Protein AF-A0A915EN61-F1 (afdb_monomer_lite)

Structure (mmCIF, N/CA/C/O backbone):
data_AF-A0A915EN61-F1
#
_entry.id   AF-A0A915EN61-F1
#
loop_
_atom_site.group_PDB
_atom_site.id
_atom_site.type_symbol
_atom_site.label_atom_id
_atom_site.label_alt_id
_atom_site.label_comp_id
_atom_site.label_asym_id
_atom_site.label_entity_id
_atom_site.label_seq_id
_atom_site.pdbx_PDB_ins_code
_atom_site.Cartn_x
_atom_site.Cartn_y
_atom_site.Cartn_z
_atom_site.occupancy
_atom_site.B_iso_or_equiv
_atom_site.auth_seq_id
_atom_site.auth_comp_id
_atom_site.auth_asym_id
_atom_site.auth_atom_id
_atom_site.pdbx_PDB_model_num
ATOM 1 N N . MET A 1 1 ? -9.900 41.335 14.179 1.00 37.75 1 MET A N 1
ATOM 2 C CA . MET A 1 1 ? -10.311 41.918 12.887 1.00 37.75 1 MET A CA 1
ATOM 3 C C . MET A 1 1 ? -9.104 42.617 12.294 1.00 37.75 1 MET A C 1
ATOM 5 O O . MET A 1 1 ? -8.709 43.652 12.805 1.00 37.75 1 MET A O 1
ATOM 9 N N . SER A 1 2 ? -8.496 42.024 11.276 1.00 30.64 2 SER A N 1
ATOM 10 C CA . SER A 1 2 ? -7.467 42.661 10.449 1.00 30.64 2 SER A CA 1
ATOM 11 C C . SER A 1 2 ? -7.428 41.877 9.141 1.00 30.64 2 SER A C 1
ATOM 13 O O . SER A 1 2 ? -6.901 40.771 9.063 1.00 30.64 2 SER A O 1
ATOM 15 N N . HIS A 1 3 ? -8.137 42.408 8.148 1.00 34.38 3 HIS A N 1
ATOM 16 C CA . HIS A 1 3 ? -8.254 41.837 6.814 1.00 34.38 3 HIS A CA 1
ATOM 17 C C . HIS A 1 3 ? -6.923 42.012 6.071 1.00 34.38 3 HIS A C 1
ATOM 19 O O . HIS A 1 3 ? -6.518 43.138 5.798 1.00 34.38 3 HIS A O 1
ATOM 25 N N . LEU A 1 4 ? -6.250 40.910 5.735 1.00 28.06 4 LEU A N 1
ATOM 26 C CA . LEU A 1 4 ? -5.137 40.902 4.784 1.00 28.06 4 LEU A CA 1
ATOM 27 C C . LEU A 1 4 ? -5.722 40.804 3.372 1.00 28.06 4 LEU A C 1
ATOM 29 O O . LEU A 1 4 ? -6.052 39.718 2.901 1.00 28.06 4 LEU A O 1
ATOM 33 N N . TYR A 1 5 ? -5.895 41.951 2.718 1.00 27.50 5 TYR A N 1
ATOM 34 C CA . TYR A 1 5 ? -6.094 41.997 1.270 1.00 27.50 5 TYR A CA 1
ATOM 35 C C . TYR A 1 5 ? -4.738 41.861 0.560 1.00 27.50 5 TYR A C 1
ATOM 37 O O . TYR A 1 5 ? -3.748 42.418 1.038 1.00 27.50 5 TYR A O 1
ATOM 45 N N . PRO A 1 6 ? -4.671 41.162 -0.585 1.00 33.47 6 PRO A N 1
ATOM 46 C CA . PRO A 1 6 ? -3.472 41.134 -1.407 1.00 33.47 6 PRO A CA 1
ATOM 47 C C . PRO A 1 6 ? -3.306 42.496 -2.091 1.00 33.47 6 PRO A C 1
ATOM 49 O O . PRO A 1 6 ? -4.153 42.898 -2.886 1.00 33.47 6 PRO A O 1
ATOM 52 N N . THR A 1 7 ? -2.224 43.215 -1.800 1.00 30.64 7 THR A N 1
ATOM 53 C CA . THR A 1 7 ? -1.807 44.378 -2.591 1.00 30.64 7 THR A CA 1
ATOM 54 C C . THR A 1 7 ? -1.051 43.894 -3.833 1.00 30.64 7 THR A C 1
ATOM 56 O O . THR A 1 7 ? -0.005 43.253 -3.707 1.00 30.64 7 THR A O 1
ATOM 59 N N . PRO A 1 8 ? -1.549 44.161 -5.053 1.00 36.50 8 PRO A N 1
ATOM 60 C CA . PRO A 1 8 ? -0.817 43.848 -6.265 1.00 36.50 8 PRO A CA 1
ATOM 61 C C . PRO A 1 8 ? 0.219 44.949 -6.505 1.00 36.50 8 PRO A C 1
ATOM 63 O O . PRO A 1 8 ? -0.123 46.051 -6.929 1.00 36.50 8 PRO A O 1
ATOM 66 N N . ASN A 1 9 ? 1.494 44.661 -6.243 1.00 37.50 9 ASN A N 1
ATOM 67 C CA . ASN A 1 9 ? 2.578 45.527 -6.698 1.00 37.50 9 ASN A CA 1
ATOM 68 C C . ASN A 1 9 ? 2.721 45.380 -8.219 1.00 37.50 9 ASN A C 1
ATOM 70 O O . ASN A 1 9 ? 3.343 44.443 -8.720 1.00 37.50 9 ASN A O 1
ATOM 74 N N . PHE A 1 10 ? 2.114 46.312 -8.953 1.00 35.22 10 PHE A N 1
ATOM 75 C CA . PHE A 1 10 ? 2.373 46.523 -10.372 1.00 35.22 10 PHE A CA 1
ATOM 76 C C . PHE A 1 10 ? 3.704 47.260 -10.523 1.00 35.22 10 PHE A C 1
ATOM 78 O O . PHE A 1 10 ? 3.792 48.457 -10.261 1.00 35.22 10 PHE A O 1
ATOM 85 N N . ILE A 1 11 ? 4.741 46.551 -10.965 1.00 37.16 11 ILE A N 1
ATOM 86 C CA . ILE A 1 11 ? 5.945 47.197 -11.488 1.00 37.16 11 ILE A CA 1
ATOM 87 C C . ILE A 1 11 ? 5.704 47.424 -12.980 1.00 37.16 11 ILE A C 1
ATOM 89 O O . ILE A 1 11 ? 5.753 46.487 -13.777 1.00 37.16 11 ILE A O 1
ATOM 93 N N . ALA A 1 12 ? 5.395 48.668 -13.340 1.00 40.81 12 ALA A N 1
ATOM 94 C CA . ALA A 1 12 ? 5.440 49.151 -14.711 1.00 40.81 12 ALA A CA 1
ATOM 95 C C . ALA A 1 12 ? 6.805 49.811 -14.946 1.00 40.81 12 ALA A C 1
ATOM 97 O O . ALA A 1 12 ? 7.110 50.808 -14.301 1.00 40.81 12 ALA A O 1
ATOM 98 N N . ALA A 1 13 ? 7.607 49.263 -15.860 1.00 35.88 13 ALA A N 1
ATOM 99 C CA . ALA A 1 13 ? 8.649 50.003 -16.572 1.00 35.88 13 ALA A CA 1
ATOM 100 C C . ALA A 1 13 ? 9.085 49.215 -17.820 1.00 35.88 13 ALA A C 1
ATOM 102 O O . ALA A 1 13 ? 9.806 48.228 -17.732 1.00 35.88 13 ALA A O 1
ATOM 103 N N . ASP A 1 14 ? 8.520 49.666 -18.936 1.00 35.44 14 ASP A N 1
ATOM 104 C CA . ASP A 1 14 ? 9.077 49.850 -20.278 1.00 35.44 14 ASP A CA 1
ATOM 105 C C . ASP A 1 14 ? 9.855 48.751 -21.033 1.00 35.44 14 ASP A C 1
ATOM 107 O O . ASP A 1 14 ? 10.763 48.096 -20.533 1.00 35.44 14 ASP A O 1
ATOM 111 N N . GLY A 1 15 ? 9.531 48.658 -22.327 1.00 40.88 15 GLY A N 1
ATOM 112 C CA . GLY A 1 15 ? 10.409 48.110 -23.359 1.00 40.88 15 GLY A CA 1
ATOM 113 C C . GLY A 1 15 ? 10.534 46.588 -23.468 1.00 40.88 15 GLY A C 1
ATOM 114 O O . GLY A 1 15 ? 11.556 46.015 -23.119 1.00 40.88 15 GLY A O 1
ATOM 115 N N . ASN A 1 16 ? 9.567 45.970 -24.153 1.00 37.25 16 ASN A N 1
ATOM 116 C CA . ASN A 1 16 ? 9.658 44.653 -24.808 1.00 37.25 16 ASN A CA 1
ATOM 117 C C . ASN A 1 16 ? 9.303 43.403 -23.958 1.00 37.25 16 ASN A C 1
ATOM 119 O O . ASN A 1 16 ? 10.139 42.671 -23.440 1.00 37.25 16 ASN A O 1
ATOM 123 N N . LYS A 1 17 ? 7.991 43.113 -23.939 1.00 41.62 17 LYS A N 1
ATOM 124 C CA . LYS A 1 17 ? 7.357 41.791 -23.732 1.00 41.62 17 LYS A CA 1
ATOM 125 C C . LYS A 1 17 ? 7.684 41.055 -22.419 1.00 41.62 17 LYS A C 1
ATOM 127 O O . LYS A 1 17 ? 7.923 39.848 -22.404 1.00 41.62 17 LYS A O 1
ATOM 132 N N . SER A 1 18 ? 7.564 41.762 -21.300 1.00 35.47 18 SER A N 1
ATOM 133 C CA . SER A 1 18 ? 7.555 41.184 -19.951 1.00 35.47 18 SER A CA 1
ATOM 134 C C . SER A 1 18 ? 6.332 40.285 -19.724 1.00 35.47 18 SER A C 1
ATOM 136 O O . SER A 1 18 ? 5.195 40.751 -19.659 1.00 35.47 18 SER A O 1
ATOM 138 N N . ARG A 1 19 ? 6.557 38.973 -19.571 1.00 37.22 19 ARG A N 1
ATOM 139 C CA . ARG A 1 19 ? 5.593 38.065 -18.931 1.00 37.22 19 ARG A CA 1
ATOM 140 C C . ARG A 1 19 ? 5.570 38.389 -17.439 1.00 37.22 19 ARG A C 1
ATOM 142 O O . ARG A 1 19 ? 6.572 38.196 -16.760 1.00 37.22 19 ARG A O 1
ATOM 149 N N . SER A 1 20 ? 4.436 38.873 -16.949 1.00 33.06 20 SER A N 1
ATOM 150 C CA . SER A 1 20 ? 4.198 39.226 -15.549 1.00 33.06 20 SER A CA 1
ATOM 151 C C . SER A 1 20 ? 4.565 38.057 -14.631 1.00 33.06 20 SER A C 1
ATOM 153 O O . SER A 1 20 ? 4.014 36.964 -14.780 1.00 33.06 20 SER A O 1
ATOM 155 N N . VAL A 1 21 ? 5.505 38.283 -13.707 1.00 38.59 21 VAL A N 1
ATOM 156 C CA . VAL A 1 21 ? 5.911 37.333 -12.664 1.00 38.59 21 VAL A CA 1
ATOM 157 C C . VAL A 1 21 ? 5.093 37.641 -11.410 1.00 38.59 21 VAL A C 1
ATOM 159 O O . VAL A 1 21 ? 5.369 38.618 -10.723 1.00 38.59 21 VAL A O 1
ATOM 162 N N . VAL A 1 22 ? 4.070 36.840 -11.106 1.00 37.66 22 VAL A N 1
ATOM 163 C CA . VAL A 1 22 ? 3.348 36.938 -9.829 1.00 37.66 22 VAL A CA 1
ATOM 164 C C . VAL A 1 22 ? 4.244 36.355 -8.734 1.00 37.66 22 VAL A C 1
ATOM 166 O O . VAL A 1 22 ? 4.442 35.141 -8.659 1.00 37.66 22 VAL A O 1
ATOM 169 N N . VAL A 1 23 ? 4.832 37.229 -7.917 1.00 40.47 23 VAL A N 1
ATOM 170 C CA . VAL A 1 23 ? 5.656 36.864 -6.758 1.00 40.47 23 VAL A CA 1
ATOM 171 C C . VAL A 1 23 ? 4.775 36.906 -5.513 1.00 40.47 23 VAL A C 1
ATOM 173 O O . VAL A 1 23 ? 4.243 37.956 -5.166 1.00 40.47 23 VAL A O 1
ATOM 176 N N . MET A 1 24 ? 4.605 35.771 -4.836 1.00 39.53 24 MET A N 1
ATOM 177 C CA . MET A 1 24 ? 3.983 35.730 -3.510 1.00 39.53 24 MET A CA 1
ATOM 178 C C . MET A 1 24 ? 5.091 35.984 -2.481 1.00 39.53 24 MET A C 1
ATOM 180 O O . MET A 1 24 ? 5.957 35.134 -2.287 1.00 39.53 24 MET A O 1
ATOM 184 N N . GLY A 1 25 ? 5.129 37.189 -1.907 1.00 38.62 25 GLY A N 1
ATOM 185 C CA . GLY A 1 25 ? 6.150 37.579 -0.933 1.00 38.62 25 GLY A CA 1
ATOM 186 C C . GLY A 1 25 ? 5.922 36.918 0.428 1.00 38.62 25 GLY A C 1
ATOM 187 O O . GLY A 1 25 ? 4.831 37.025 0.985 1.00 38.62 25 GLY A O 1
ATOM 188 N N . LEU A 1 26 ? 6.951 36.256 0.962 1.00 45.41 26 LEU A N 1
ATOM 189 C CA . LEU A 1 26 ? 7.047 35.893 2.380 1.00 45.41 26 LEU A CA 1
ATOM 190 C C . LEU A 1 26 ? 7.758 37.025 3.153 1.00 45.41 26 LEU A C 1
ATOM 192 O O . LEU A 1 26 ? 8.582 37.726 2.559 1.00 45.41 26 LEU A O 1
ATOM 196 N N . PRO A 1 27 ? 7.466 37.211 4.456 1.00 41.31 27 PRO A N 1
ATOM 197 C CA . PRO A 1 27 ? 7.927 38.362 5.246 1.00 41.31 27 PRO A CA 1
ATOM 198 C C . PRO A 1 27 ? 9.453 38.485 5.413 1.00 41.31 27 PRO A C 1
ATOM 200 O O . PRO A 1 27 ? 9.928 39.572 5.720 1.00 41.31 27 PRO A O 1
ATOM 203 N N . ASP A 1 28 ? 10.225 37.430 5.135 1.00 38.62 28 ASP A N 1
ATOM 204 C CA . ASP A 1 28 ? 11.675 37.394 5.389 1.00 38.62 28 ASP A CA 1
ATOM 205 C C . ASP A 1 28 ? 12.544 37.655 4.141 1.00 38.62 28 ASP A C 1
ATOM 207 O O . ASP A 1 28 ? 13.730 37.338 4.119 1.00 38.62 28 ASP A O 1
ATOM 211 N N . GLY A 1 29 ? 11.973 38.185 3.053 1.00 45.44 29 GLY A N 1
ATOM 212 C CA . GLY A 1 29 ? 12.734 38.525 1.838 1.00 45.44 29 GLY A CA 1
ATOM 213 C C . GLY A 1 29 ? 13.213 37.325 1.004 1.00 45.44 29 GLY A C 1
ATOM 214 O O . GLY A 1 29 ? 13.817 37.511 -0.052 1.00 45.44 29 GLY A O 1
ATOM 215 N N . ASN A 1 30 ? 12.899 36.092 1.413 1.00 42.16 30 ASN A N 1
ATOM 216 C CA . ASN A 1 30 ? 13.149 34.896 0.611 1.00 42.16 30 ASN A CA 1
ATOM 217 C C . ASN A 1 30 ? 12.114 34.769 -0.515 1.00 42.16 30 ASN A C 1
ATOM 219 O O . ASN A 1 30 ? 10.971 34.355 -0.315 1.00 42.16 30 ASN A O 1
ATOM 223 N N . VAL A 1 31 ? 12.543 35.106 -1.732 1.00 48.19 31 VAL A N 1
ATOM 224 C CA . VAL A 1 31 ? 11.767 34.922 -2.961 1.00 48.19 31 VAL A CA 1
ATOM 225 C C . VAL A 1 31 ? 11.924 33.475 -3.429 1.00 48.19 31 VAL A C 1
ATOM 227 O O . VAL A 1 31 ? 12.896 33.126 -4.095 1.00 48.19 31 VAL A O 1
ATOM 230 N N . VAL A 1 32 ? 10.962 32.608 -3.111 1.00 49.66 32 VAL A N 1
ATOM 231 C CA . VAL A 1 32 ? 10.870 31.296 -3.770 1.00 49.66 32 VAL A CA 1
ATOM 232 C C . VAL A 1 32 ? 10.156 31.507 -5.110 1.00 49.66 32 VAL A C 1
ATOM 234 O O . VAL A 1 32 ? 8.990 31.909 -5.111 1.00 49.66 32 VAL A O 1
ATOM 237 N N . PRO A 1 33 ? 10.787 31.264 -6.276 1.00 55.53 33 PRO A N 1
ATOM 238 C CA . PRO A 1 33 ? 10.148 31.572 -7.544 1.00 55.53 33 PRO A CA 1
ATOM 239 C C . PRO A 1 33 ? 9.038 30.551 -7.800 1.00 55.53 33 PRO A C 1
ATOM 241 O O . PRO A 1 33 ? 9.312 29.426 -8.223 1.00 55.53 33 PRO A O 1
ATOM 244 N N . ALA A 1 34 ? 7.778 30.943 -7.596 1.00 55.97 34 ALA A N 1
ATOM 245 C CA . ALA A 1 34 ? 6.596 30.138 -7.922 1.00 55.97 34 ALA A CA 1
ATOM 246 C C . ALA A 1 34 ? 6.646 29.587 -9.365 1.00 55.97 34 ALA A C 1
ATOM 248 O O . ALA A 1 34 ? 6.206 28.470 -9.634 1.00 55.97 34 ALA A O 1
ATOM 249 N N . TYR A 1 35 ? 7.289 30.319 -10.280 1.00 56.19 35 TYR A N 1
ATOM 250 C CA . TYR A 1 35 ? 7.548 29.901 -11.660 1.00 56.19 35 TYR A CA 1
ATOM 251 C C . TYR A 1 35 ? 8.443 28.662 -11.775 1.00 56.19 35 TYR A C 1
ATOM 253 O O . TYR A 1 35 ? 8.164 27.791 -12.597 1.00 56.19 35 TYR A O 1
ATOM 261 N N . SER A 1 36 ? 9.478 28.536 -10.939 1.00 60.16 36 SER A N 1
ATOM 262 C CA . SER A 1 36 ? 10.389 27.381 -10.95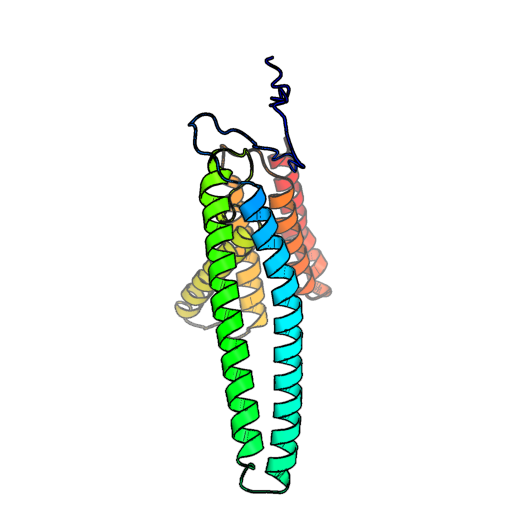3 1.00 60.16 36 SER A CA 1
ATOM 263 C C . SER A 1 36 ? 9.689 26.090 -10.509 1.00 60.16 36 SER A C 1
ATOM 265 O O . SER A 1 36 ? 9.905 25.022 -11.085 1.00 60.16 36 SER A O 1
ATOM 267 N N . PHE A 1 37 ? 8.773 26.202 -9.543 1.00 62.16 37 PHE A N 1
ATOM 268 C CA . PHE A 1 37 ? 7.944 25.096 -9.074 1.00 62.16 37 PHE A CA 1
ATOM 269 C C . PHE A 1 37 ? 6.926 24.659 -10.136 1.00 62.16 37 PHE A C 1
ATOM 271 O O . PHE A 1 37 ? 6.817 23.470 -10.443 1.00 62.16 37 PHE A O 1
ATOM 278 N N . GLN A 1 38 ? 6.228 25.617 -10.757 1.00 61.31 38 GLN A N 1
ATOM 279 C CA . GLN A 1 38 ? 5.270 25.332 -11.830 1.00 61.31 38 GLN A CA 1
ATOM 280 C C . GLN A 1 38 ? 5.949 24.705 -13.057 1.00 61.31 38 GLN A C 1
ATOM 282 O O . GLN A 1 38 ? 5.434 23.733 -13.607 1.00 61.31 38 GLN A O 1
ATOM 287 N N . GLN A 1 39 ? 7.140 25.177 -13.446 1.00 67.31 39 GLN A N 1
ATOM 288 C CA . GLN A 1 39 ? 7.926 24.558 -14.520 1.00 67.31 39 GLN A CA 1
ATOM 289 C C . GLN A 1 39 ? 8.306 23.111 -14.192 1.00 67.31 39 GLN A C 1
ATOM 291 O O . GLN A 1 39 ? 8.070 22.227 -15.012 1.00 67.31 39 GLN A O 1
ATOM 296 N N . LYS A 1 40 ? 8.813 22.838 -12.980 1.00 68.75 40 LYS A N 1
ATOM 297 C CA . LYS A 1 40 ? 9.131 21.466 -12.546 1.00 68.75 40 LYS A CA 1
ATOM 298 C C . LYS A 1 40 ? 7.908 20.550 -12.562 1.00 68.75 40 LYS A C 1
ATOM 300 O O . LYS A 1 40 ? 8.023 19.408 -12.994 1.00 68.75 40 LYS A O 1
ATOM 305 N N . LYS A 1 41 ? 6.734 21.042 -12.153 1.00 67.06 41 LYS A N 1
ATOM 306 C CA . LYS A 1 41 ? 5.477 20.277 -12.188 1.00 67.06 41 LYS A CA 1
ATOM 307 C C . LYS A 1 41 ? 5.040 19.939 -13.619 1.00 67.06 41 LYS A C 1
ATOM 309 O O . LYS A 1 41 ? 4.608 18.818 -13.876 1.00 67.06 41 LYS A O 1
ATOM 314 N N . VAL A 1 42 ? 5.174 20.882 -14.554 1.00 72.19 42 VAL A N 1
ATOM 315 C CA . VAL A 1 42 ? 4.864 20.657 -15.976 1.00 72.19 42 VAL A CA 1
ATOM 316 C C . VAL A 1 42 ? 5.851 19.674 -16.615 1.00 72.19 42 VAL A C 1
ATOM 318 O O . VAL A 1 42 ? 5.414 18.784 -17.345 1.00 72.19 42 VAL A O 1
ATOM 321 N N . SER A 1 43 ? 7.152 19.789 -16.328 1.00 74.25 43 SER A N 1
ATOM 322 C CA . SER A 1 43 ? 8.161 18.831 -16.806 1.00 74.25 43 SER A CA 1
ATOM 323 C C . SER A 1 43 ? 7.902 17.422 -16.272 1.00 74.25 43 SER A C 1
ATOM 325 O O . SER A 1 43 ? 7.854 16.485 -17.061 1.00 74.25 43 SER A O 1
ATOM 327 N N . LEU A 1 44 ? 7.572 17.285 -14.981 1.00 72.38 44 LEU A N 1
ATOM 328 C CA . LEU A 1 44 ? 7.219 16.000 -14.368 1.00 72.38 44 LEU A CA 1
ATOM 329 C C . LEU A 1 44 ? 6.077 15.290 -15.114 1.00 72.38 44 LEU A C 1
ATOM 331 O O . LEU A 1 44 ? 6.148 14.088 -15.350 1.00 72.38 44 LEU A O 1
ATOM 335 N N . GLY A 1 45 ? 5.039 16.027 -15.525 1.00 73.88 45 GLY A N 1
ATOM 336 C CA . GLY A 1 45 ? 3.915 15.457 -16.275 1.00 73.88 45 GLY A CA 1
ATOM 337 C C . GLY A 1 45 ? 4.278 15.005 -17.696 1.00 73.88 45 GLY A C 1
ATOM 338 O O . GLY A 1 45 ? 3.689 14.052 -18.209 1.00 73.88 45 GLY A O 1
ATOM 339 N N . LYS A 1 46 ? 5.251 15.660 -18.342 1.00 77.94 46 LYS A N 1
ATOM 340 C CA . LYS A 1 46 ? 5.785 15.221 -19.644 1.00 77.94 46 LYS A CA 1
ATOM 341 C C . LYS A 1 46 ? 6.630 13.960 -19.483 1.00 77.94 46 LYS A C 1
ATOM 343 O O . LYS A 1 46 ? 6.416 12.986 -20.203 1.00 77.94 46 LYS A O 1
ATOM 348 N N . ASP A 1 47 ? 7.502 13.952 -18.484 1.00 79.69 47 ASP A N 1
ATOM 349 C CA . ASP A 1 47 ? 8.390 12.829 -18.200 1.00 79.69 47 ASP A CA 1
ATOM 350 C C . ASP A 1 47 ? 7.611 11.604 -17.698 1.00 79.69 47 ASP A C 1
ATOM 352 O O . ASP A 1 47 ? 8.008 10.467 -17.939 1.00 79.69 47 ASP A O 1
ATOM 356 N N . GLU A 1 48 ? 6.443 11.794 -17.077 1.00 77.38 48 GLU A N 1
ATOM 357 C CA . GLU A 1 48 ? 5.557 10.691 -16.685 1.00 77.38 48 GLU A CA 1
ATOM 358 C C . GLU A 1 48 ? 5.015 9.948 -17.907 1.00 77.38 48 GLU A C 1
ATOM 360 O O . GLU A 1 48 ? 4.996 8.715 -17.931 1.00 77.38 48 GLU A O 1
ATOM 365 N N . LYS A 1 49 ? 4.605 10.689 -18.942 1.00 83.19 49 LYS A N 1
ATOM 366 C CA . LYS A 1 49 ? 4.144 10.098 -20.204 1.00 83.19 49 LYS A CA 1
ATOM 367 C C . LYS A 1 49 ? 5.275 9.346 -20.897 1.00 83.19 49 LYS A C 1
ATOM 369 O O . LYS A 1 49 ? 5.067 8.214 -21.326 1.00 83.19 49 LYS A O 1
ATOM 374 N N . TYR A 1 50 ? 6.467 9.937 -20.940 1.00 85.69 50 TYR A N 1
ATOM 375 C CA . TYR A 1 50 ? 7.635 9.299 -21.542 1.00 85.69 50 TYR A CA 1
ATOM 376 C C . TYR A 1 50 ? 8.053 8.030 -20.781 1.00 85.69 50 TYR A C 1
ATOM 378 O O . TYR A 1 50 ? 8.249 6.981 -21.387 1.00 85.69 50 TYR A O 1
ATOM 386 N N . LYS A 1 51 ? 8.053 8.054 -19.442 1.00 85.88 51 LYS A N 1
ATOM 387 C CA . LYS A 1 51 ? 8.304 6.861 -18.619 1.00 85.88 51 LYS A CA 1
ATOM 388 C C . LYS A 1 51 ? 7.294 5.742 -18.886 1.00 85.88 51 LYS A C 1
ATOM 390 O O . LYS A 1 51 ? 7.692 4.585 -18.975 1.00 85.88 51 LYS A O 1
ATOM 395 N N . LYS A 1 52 ? 5.999 6.059 -19.023 1.00 89.38 52 LYS A N 1
ATOM 396 C CA . LYS A 1 52 ? 4.970 5.059 -19.374 1.00 89.38 52 LYS A CA 1
ATOM 397 C C . LYS A 1 52 ? 5.257 4.409 -20.728 1.00 89.38 52 LYS A C 1
ATOM 399 O O . LYS A 1 52 ? 5.109 3.198 -20.853 1.00 89.38 52 LYS A O 1
ATOM 404 N N . GLN A 1 53 ? 5.716 5.192 -21.704 1.00 90.06 53 GLN A N 1
ATOM 405 C CA . GLN A 1 53 ? 6.119 4.681 -23.012 1.00 90.06 53 GLN A CA 1
ATOM 406 C C . GLN A 1 53 ? 7.341 3.755 -22.915 1.00 90.06 53 GLN A C 1
ATOM 408 O O . GLN A 1 53 ? 7.300 2.654 -23.453 1.00 90.06 53 GLN A O 1
ATOM 413 N N . LEU A 1 54 ? 8.386 4.143 -22.174 1.00 88.69 54 LEU A N 1
ATOM 414 C CA . LEU A 1 54 ? 9.569 3.295 -21.967 1.00 88.69 54 LEU A CA 1
ATOM 415 C C . LEU A 1 54 ? 9.219 1.967 -21.281 1.00 88.69 54 LEU A C 1
ATOM 417 O O . LEU A 1 54 ? 9.690 0.916 -21.701 1.00 88.69 54 LEU A O 1
ATOM 421 N N . VAL A 1 55 ? 8.356 1.997 -20.259 1.00 89.69 55 VAL A N 1
ATOM 422 C CA . VAL A 1 55 ? 7.887 0.779 -19.576 1.00 89.69 55 VAL A CA 1
ATOM 423 C C . VAL A 1 55 ? 7.085 -0.108 -20.529 1.00 89.69 55 VAL A C 1
ATOM 425 O O . VAL A 1 55 ? 7.318 -1.310 -20.558 1.00 89.69 55 VAL A O 1
ATOM 428 N N . SER A 1 56 ? 6.197 0.471 -21.343 1.00 91.75 56 SER A N 1
ATOM 429 C CA . SER A 1 56 ? 5.447 -0.284 -22.354 1.00 91.75 56 SER A CA 1
ATOM 430 C C . SER A 1 56 ? 6.373 -0.944 -23.378 1.00 91.75 56 SER A C 1
ATOM 432 O O . SER A 1 56 ? 6.166 -2.103 -23.733 1.00 91.75 56 SER A O 1
ATOM 434 N N . ASN A 1 57 ? 7.406 -0.230 -23.832 1.00 90.31 57 ASN A N 1
ATOM 435 C CA . ASN A 1 57 ? 8.406 -0.775 -24.746 1.00 90.31 57 ASN A CA 1
ATOM 436 C C . ASN A 1 57 ? 9.200 -1.909 -24.085 1.00 90.31 57 ASN A C 1
ATOM 438 O O . ASN A 1 57 ? 9.488 -2.908 -24.735 1.00 90.31 57 ASN A O 1
ATOM 442 N N . LEU A 1 58 ? 9.517 -1.784 -22.792 1.00 91.81 58 LEU A N 1
ATOM 443 C CA . LEU A 1 58 ? 10.263 -2.803 -22.056 1.00 91.81 58 LEU A CA 1
ATOM 444 C C . LEU A 1 58 ? 9.426 -4.072 -21.877 1.00 91.81 58 LEU A C 1
ATOM 446 O O . LEU A 1 58 ? 9.939 -5.169 -22.065 1.00 91.81 58 LEU A O 1
ATOM 450 N N . THR A 1 59 ? 8.130 -3.928 -21.585 1.00 92.00 59 THR A N 1
ATOM 451 C CA . THR A 1 59 ? 7.183 -5.051 -21.574 1.00 92.00 59 THR A CA 1
ATOM 452 C C . THR A 1 59 ? 7.130 -5.735 -22.937 1.00 92.00 59 THR A C 1
ATOM 454 O O . THR A 1 59 ? 7.300 -6.944 -23.009 1.00 92.00 59 THR A O 1
ATOM 457 N N . TRP A 1 60 ? 7.005 -4.973 -24.026 1.00 93.25 60 TRP A N 1
ATOM 458 C CA . TRP A 1 60 ? 6.987 -5.544 -25.374 1.00 93.25 60 TRP A CA 1
ATOM 459 C C . TRP A 1 60 ? 8.293 -6.270 -25.740 1.00 93.25 60 TRP A C 1
ATOM 461 O O . TRP A 1 60 ? 8.264 -7.345 -26.348 1.00 93.25 60 TRP A O 1
ATOM 471 N N . MET A 1 61 ? 9.448 -5.711 -25.362 1.00 90.56 61 MET A N 1
ATOM 472 C CA . MET A 1 61 ? 10.734 -6.378 -25.568 1.00 90.56 61 MET A CA 1
ATOM 473 C C . MET A 1 61 ? 10.855 -7.640 -24.711 1.00 90.56 61 MET A C 1
ATOM 475 O O . MET A 1 61 ? 11.377 -8.632 -25.206 1.00 90.56 61 MET A O 1
ATOM 479 N N . ASN A 1 62 ? 10.334 -7.651 -23.482 1.00 92.25 62 ASN A N 1
ATOM 480 C CA . ASN A 1 62 ? 10.288 -8.856 -22.649 1.00 92.25 62 ASN A CA 1
ATOM 481 C C . ASN A 1 62 ? 9.420 -9.946 -23.276 1.00 92.25 62 ASN A C 1
ATOM 483 O O . ASN A 1 62 ? 9.883 -11.072 -23.415 1.00 92.25 62 ASN A O 1
ATOM 487 N N . ASP A 1 63 ? 8.224 -9.604 -23.754 1.00 90.38 63 ASP A N 1
ATOM 488 C CA . ASP A 1 63 ? 7.344 -10.556 -24.443 1.00 90.38 63 ASP A CA 1
ATOM 489 C C . ASP A 1 63 ? 8.016 -11.127 -25.705 1.00 90.38 63 ASP A C 1
ATOM 491 O O . ASP A 1 63 ? 7.849 -12.296 -26.062 1.00 90.38 63 ASP A O 1
ATOM 495 N N . SER A 1 64 ? 8.790 -10.294 -26.405 1.00 86.69 64 SER A N 1
ATOM 496 C CA . SER A 1 64 ? 9.561 -10.708 -27.580 1.00 86.69 64 SER A CA 1
ATOM 497 C C . SER A 1 64 ? 10.746 -11.599 -27.199 1.00 86.69 64 SER A C 1
ATOM 499 O O . SER A 1 64 ? 10.992 -12.596 -27.876 1.00 86.69 64 SER A O 1
ATOM 501 N N . ALA A 1 65 ? 11.441 -11.288 -26.102 1.00 88.00 65 ALA A N 1
ATOM 502 C CA . ALA A 1 65 ? 12.521 -12.106 -25.562 1.00 88.00 65 ALA A CA 1
ATOM 503 C C . ALA A 1 65 ? 12.009 -13.482 -25.122 1.00 88.00 65 ALA A C 1
ATOM 505 O O . ALA A 1 65 ? 12.612 -14.487 -25.483 1.00 88.00 65 ALA A O 1
ATOM 506 N N . GLU A 1 66 ? 10.869 -13.551 -24.429 1.00 87.56 66 GLU A N 1
ATOM 507 C CA . GLU A 1 66 ? 10.243 -14.818 -24.038 1.00 87.56 66 GLU A CA 1
ATOM 508 C C . GLU A 1 66 ? 9.950 -15.691 -25.263 1.00 87.56 66 GLU A C 1
ATOM 510 O O . GLU A 1 66 ? 10.309 -16.867 -25.280 1.00 87.56 66 GLU A O 1
ATOM 515 N N . LYS A 1 67 ? 9.389 -15.112 -26.333 1.00 86.62 67 LYS A N 1
ATOM 516 C CA . LYS A 1 67 ? 9.143 -15.830 -27.597 1.00 86.62 67 LYS A CA 1
ATOM 517 C C . LYS A 1 67 ? 10.429 -16.297 -28.276 1.00 86.62 67 LYS A C 1
ATOM 519 O O . LYS A 1 67 ? 10.468 -17.412 -28.787 1.00 86.62 67 LYS A O 1
ATOM 524 N N . MET A 1 68 ? 11.471 -15.465 -28.296 1.00 85.06 68 MET A N 1
ATOM 525 C CA . MET A 1 68 ? 12.768 -15.838 -28.869 1.00 85.06 68 MET A CA 1
ATOM 526 C C . MET A 1 68 ? 13.430 -16.958 -28.070 1.00 85.06 68 MET A C 1
ATOM 528 O O . MET A 1 68 ? 13.957 -17.886 -28.668 1.00 85.06 68 MET A O 1
ATOM 532 N N . ASN A 1 69 ? 13.328 -16.925 -26.743 1.00 84.62 69 ASN A N 1
ATOM 533 C CA . ASN A 1 69 ? 13.876 -17.944 -25.852 1.00 84.62 69 ASN A CA 1
ATOM 534 C C . ASN A 1 69 ? 13.213 -19.322 -26.033 1.00 84.62 69 ASN A C 1
ATOM 536 O O . ASN A 1 69 ? 13.817 -20.343 -25.725 1.00 84.62 69 ASN A O 1
ATOM 540 N N . LEU A 1 70 ? 11.978 -19.370 -26.550 1.00 82.50 70 LEU A N 1
ATOM 541 C CA . LEU A 1 70 ? 11.313 -20.628 -26.910 1.00 82.50 70 LEU A CA 1
ATOM 542 C C . LEU A 1 70 ? 11.888 -21.268 -28.184 1.00 82.50 70 LEU A C 1
ATOM 544 O O . LEU A 1 70 ? 11.722 -22.469 -28.383 1.00 82.50 70 LEU A O 1
ATOM 548 N N . LEU A 1 71 ? 12.518 -20.476 -29.059 1.00 75.44 71 LEU A N 1
ATOM 549 C CA . LEU A 1 71 ? 12.968 -20.897 -30.392 1.00 75.44 71 LEU A CA 1
ATOM 550 C C . LEU A 1 71 ? 14.496 -20.897 -30.550 1.00 75.44 71 LEU A C 1
ATOM 552 O O . LEU A 1 71 ? 15.016 -21.583 -31.427 1.00 75.44 71 LEU A O 1
ATOM 556 N N . ALA A 1 72 ? 15.218 -20.133 -29.730 1.00 70.56 72 ALA A N 1
ATOM 557 C CA . ALA A 1 72 ? 16.656 -19.926 -29.829 1.00 70.56 72 ALA A CA 1
ATOM 558 C C . ALA A 1 72 ? 17.307 -19.825 -28.440 1.00 70.56 72 ALA A C 1
ATOM 560 O O . ALA A 1 72 ? 16.782 -19.175 -27.539 1.00 70.56 72 ALA A O 1
ATOM 561 N N . ASN A 1 73 ? 18.501 -20.409 -28.298 1.00 73.00 73 ASN A N 1
ATOM 562 C CA . ASN A 1 73 ? 19.285 -20.376 -27.055 1.00 73.00 73 ASN A CA 1
ATOM 563 C C . ASN A 1 73 ? 20.108 -19.086 -26.875 1.00 73.00 73 ASN A C 1
ATOM 565 O O . ASN A 1 73 ? 20.782 -18.929 -25.857 1.00 73.00 73 ASN A O 1
ATOM 569 N N . GLU A 1 74 ? 20.096 -18.169 -27.848 1.00 81.38 74 GLU A N 1
ATOM 570 C CA . GLU A 1 74 ? 20.840 -16.913 -27.772 1.00 81.38 74 GLU A CA 1
ATOM 571 C C . GLU A 1 74 ? 20.095 -15.748 -28.439 1.00 81.38 74 GLU A C 1
ATOM 573 O O . GLU A 1 74 ? 19.525 -15.885 -29.521 1.00 81.38 74 GLU A O 1
ATOM 578 N N . TYR A 1 75 ? 20.138 -14.573 -27.799 1.00 86.88 75 TYR A N 1
ATOM 579 C CA . TYR A 1 75 ? 19.559 -13.341 -28.338 1.00 86.88 75 TYR A CA 1
ATOM 580 C C . TYR A 1 75 ? 20.507 -12.631 -29.321 1.00 86.88 75 TYR A C 1
ATOM 582 O O . TYR A 1 75 ? 21.700 -12.494 -29.016 1.00 86.88 75 TYR A O 1
ATOM 590 N N . PRO A 1 76 ? 19.988 -12.080 -30.437 1.00 89.06 76 PRO A N 1
ATOM 591 C CA . PRO A 1 76 ? 20.770 -11.267 -31.363 1.00 89.06 76 PRO A CA 1
ATOM 592 C C . PRO A 1 76 ? 21.463 -10.089 -30.669 1.00 89.06 76 PRO A C 1
ATOM 594 O O . PRO A 1 76 ? 20.913 -9.472 -29.754 1.00 89.06 76 PRO A O 1
ATOM 597 N N . HIS A 1 77 ? 22.663 -9.737 -31.132 1.00 88.19 77 HIS A N 1
ATOM 598 C CA . HIS A 1 77 ? 23.434 -8.630 -30.561 1.00 88.19 77 HIS A CA 1
ATOM 599 C C . HIS A 1 77 ? 22.667 -7.298 -30.600 1.00 88.19 77 HIS A C 1
ATOM 601 O O . HIS A 1 77 ? 22.624 -6.580 -29.603 1.00 88.19 77 HIS A O 1
ATOM 607 N N . GLU A 1 78 ? 21.994 -7.006 -31.714 1.00 88.81 78 GLU A N 1
ATOM 608 C CA . GLU A 1 78 ? 21.176 -5.800 -31.869 1.00 88.81 78 GLU A CA 1
ATOM 609 C C . GLU A 1 78 ? 20.042 -5.733 -30.833 1.00 88.81 78 GLU A C 1
ATOM 611 O O . GLU A 1 78 ? 19.815 -4.687 -30.225 1.00 88.81 78 GLU A O 1
ATOM 616 N N . PHE A 1 79 ? 19.399 -6.869 -30.547 1.00 88.94 79 PHE A N 1
ATOM 617 C CA . PHE A 1 79 ? 18.355 -6.963 -29.528 1.00 88.94 79 PHE A CA 1
ATOM 618 C C . PHE A 1 79 ? 18.906 -6.673 -28.126 1.00 88.94 79 PHE A C 1
ATOM 620 O O . PHE A 1 79 ? 18.331 -5.877 -27.384 1.00 88.94 79 PHE A O 1
ATOM 627 N N . LYS A 1 80 ? 20.059 -7.265 -27.775 1.00 88.81 80 LYS A N 1
ATOM 628 C CA . LYS A 1 80 ? 20.748 -7.007 -26.497 1.00 88.81 80 LYS A CA 1
ATOM 629 C C . LYS A 1 80 ? 21.112 -5.521 -26.351 1.00 88.81 80 LYS A C 1
ATOM 631 O O . LYS A 1 80 ? 20.945 -4.958 -25.268 1.00 88.81 80 LYS A O 1
ATOM 636 N N . MET A 1 81 ? 21.567 -4.879 -27.428 1.00 93.38 81 MET A N 1
ATOM 637 C CA . MET A 1 81 ? 21.910 -3.451 -27.450 1.00 93.38 81 MET A CA 1
ATOM 638 C C . MET A 1 81 ? 20.685 -2.554 -27.241 1.00 93.38 81 MET A C 1
ATOM 640 O O . MET A 1 81 ? 20.707 -1.689 -26.366 1.00 93.38 81 MET A O 1
ATOM 644 N N . GLN A 1 82 ? 19.601 -2.788 -27.985 1.00 90.50 82 GLN A N 1
ATOM 645 C CA . GLN A 1 82 ? 18.349 -2.036 -27.839 1.00 90.50 82 GLN A CA 1
ATOM 646 C C . GLN A 1 82 ? 17.749 -2.199 -26.437 1.00 90.50 82 GLN A C 1
ATOM 648 O O . GLN A 1 82 ? 17.327 -1.220 -25.823 1.00 90.50 82 GLN A O 1
ATOM 653 N N . TYR A 1 83 ? 17.776 -3.419 -25.897 1.00 91.62 83 TYR A N 1
ATOM 654 C CA . TYR A 1 83 ? 17.267 -3.707 -24.560 1.00 91.62 83 TYR A CA 1
ATOM 655 C C . TYR A 1 83 ? 18.091 -2.993 -23.482 1.00 91.62 83 TYR A C 1
ATOM 657 O O . TYR A 1 83 ? 17.541 -2.376 -22.571 1.00 91.62 83 TYR A O 1
ATOM 665 N N . SER A 1 84 ? 19.420 -3.019 -23.615 1.00 90.00 84 SER A N 1
ATOM 666 C CA . SER A 1 84 ? 20.335 -2.339 -22.692 1.00 90.00 84 SER A CA 1
ATOM 667 C C . SER A 1 84 ? 20.129 -0.824 -22.708 1.00 90.00 84 SER A C 1
ATOM 669 O O . SER A 1 84 ? 20.032 -0.213 -21.645 1.00 90.00 84 SER A O 1
ATOM 671 N N . GLN A 1 85 ? 19.989 -0.219 -23.893 1.00 92.44 85 GLN A N 1
ATOM 672 C CA . GLN A 1 85 ? 19.694 1.210 -24.024 1.00 92.44 85 GLN A CA 1
ATOM 673 C C . GLN A 1 85 ? 18.359 1.572 -23.362 1.00 92.44 85 GLN A C 1
ATOM 675 O O . GLN A 1 85 ? 18.283 2.533 -22.599 1.00 92.44 85 GLN A O 1
ATOM 680 N N . LEU A 1 86 ? 17.320 0.764 -23.585 1.00 90.75 86 LEU A N 1
ATOM 681 C CA . LEU A 1 86 ? 16.004 0.987 -22.998 1.00 90.75 86 LEU A CA 1
ATOM 682 C C . LEU A 1 86 ? 16.031 0.919 -21.463 1.00 90.75 86 LEU A C 1
ATOM 684 O O . LEU A 1 86 ? 15.405 1.740 -20.791 1.00 90.75 86 LEU A O 1
ATOM 688 N N . VAL A 1 87 ? 16.783 -0.026 -20.892 1.00 92.25 87 VAL A N 1
ATOM 689 C CA . VAL A 1 87 ? 16.979 -0.127 -19.437 1.00 92.25 87 VAL A CA 1
ATOM 690 C C . VAL A 1 87 ? 17.703 1.106 -18.888 1.00 92.25 87 VAL A C 1
ATOM 692 O O . VAL A 1 87 ? 17.289 1.639 -17.854 1.00 92.25 87 VAL A O 1
ATOM 695 N N . LEU A 1 88 ? 18.732 1.601 -19.584 1.00 92.50 88 LEU A N 1
ATOM 696 C CA . LEU A 1 88 ? 19.446 2.823 -19.198 1.00 92.50 88 LEU A CA 1
ATOM 697 C C . LEU A 1 88 ? 18.535 4.056 -19.236 1.00 92.50 88 LEU A C 1
ATOM 699 O O . LEU A 1 88 ? 18.550 4.856 -18.298 1.00 92.50 88 LEU A O 1
ATOM 703 N N . ASP A 1 89 ? 17.691 4.187 -20.260 1.00 88.56 89 ASP A N 1
ATOM 704 C CA . ASP A 1 89 ? 16.735 5.292 -20.377 1.00 88.56 89 ASP A CA 1
ATOM 705 C C . ASP A 1 89 ? 15.697 5.261 -19.240 1.00 88.56 89 ASP A C 1
ATOM 707 O O . ASP A 1 89 ? 15.367 6.297 -18.648 1.00 88.56 89 ASP A O 1
ATOM 711 N N . VAL A 1 90 ? 15.226 4.064 -18.864 1.00 89.00 90 VAL A N 1
ATOM 712 C CA . VAL A 1 90 ? 14.348 3.860 -17.698 1.00 89.00 90 VAL A CA 1
ATOM 713 C C . VAL A 1 90 ? 15.056 4.244 -16.392 1.00 89.00 90 VAL A C 1
ATOM 715 O O . VAL A 1 90 ? 14.451 4.859 -15.506 1.00 89.00 90 VAL A O 1
ATOM 718 N N . GLU A 1 91 ? 16.335 3.907 -16.235 1.00 90.62 91 GLU A N 1
ATOM 719 C CA . GLU A 1 91 ? 17.110 4.294 -15.056 1.00 90.62 91 GLU A CA 1
ATOM 720 C C . GLU A 1 91 ? 17.305 5.815 -14.981 1.00 90.62 91 GLU A C 1
ATOM 722 O O . GLU A 1 91 ? 17.101 6.417 -13.918 1.00 90.62 91 GLU A O 1
ATOM 727 N N . LEU A 1 92 ? 17.641 6.450 -16.106 1.00 89.75 92 LEU A N 1
ATOM 728 C CA . LEU A 1 92 ? 17.853 7.890 -16.207 1.00 89.75 92 LEU A CA 1
ATOM 729 C C . LEU A 1 92 ? 16.591 8.661 -15.818 1.00 89.75 92 LEU A C 1
ATOM 731 O O . LEU A 1 92 ? 16.651 9.557 -14.970 1.00 89.75 92 LEU A O 1
ATOM 735 N N . ILE A 1 93 ? 15.433 8.276 -16.361 1.00 85.94 93 ILE A N 1
ATOM 736 C CA . ILE A 1 93 ? 14.180 8.944 -16.010 1.00 85.94 93 ILE A CA 1
ATOM 737 C C . ILE A 1 93 ? 13.813 8.713 -14.545 1.00 85.94 93 ILE A C 1
ATOM 739 O O . ILE A 1 93 ? 13.349 9.631 -13.875 1.00 85.94 93 ILE A O 1
ATOM 743 N N . ASN A 1 94 ? 14.093 7.536 -13.982 1.00 87.69 94 ASN A N 1
ATOM 744 C CA . ASN A 1 94 ? 13.882 7.293 -12.556 1.00 87.69 94 ASN A CA 1
ATOM 745 C C . ASN A 1 94 ? 14.763 8.189 -11.672 1.00 87.69 94 ASN A C 1
ATOM 747 O O . ASN A 1 94 ? 14.281 8.688 -10.650 1.00 87.69 94 ASN A O 1
ATOM 751 N N . LYS A 1 95 ? 16.027 8.424 -12.051 1.00 88.81 95 LYS A N 1
ATOM 752 C CA . LYS A 1 95 ? 16.907 9.385 -11.362 1.00 88.81 95 LYS A CA 1
ATOM 753 C C . LYS A 1 95 ? 16.351 10.804 -11.461 1.00 88.81 95 LYS A C 1
ATOM 755 O O . LYS A 1 95 ? 16.257 11.488 -10.444 1.00 88.81 95 LYS A O 1
ATOM 760 N N . LEU A 1 96 ? 15.898 11.212 -12.644 1.00 85.12 96 LEU A N 1
ATOM 761 C CA . LEU A 1 96 ? 15.305 12.529 -12.865 1.00 85.12 96 LEU A CA 1
ATOM 762 C C . LEU A 1 96 ? 14.035 12.745 -12.019 1.00 85.12 96 LEU A C 1
ATOM 764 O O . LEU A 1 96 ? 13.903 13.763 -11.338 1.00 85.12 96 LEU A O 1
ATOM 768 N N . PHE A 1 97 ? 13.144 11.750 -11.974 1.00 82.94 97 PHE A N 1
ATOM 769 C CA . PHE A 1 97 ? 11.949 11.756 -11.124 1.00 82.94 97 PHE A CA 1
ATOM 770 C C . PHE A 1 97 ? 12.288 11.911 -9.643 1.00 82.94 97 PHE A C 1
ATOM 772 O O . PHE A 1 97 ? 11.638 12.692 -8.948 1.00 82.94 97 PHE A O 1
ATOM 779 N N . LYS A 1 98 ? 13.310 11.196 -9.155 1.00 84.12 98 LYS A N 1
ATOM 780 C CA . LYS A 1 98 ? 13.785 11.347 -7.773 1.00 84.12 98 LYS A CA 1
ATOM 781 C C . LYS A 1 98 ? 14.219 12.787 -7.508 1.00 84.12 98 LYS A C 1
ATOM 783 O O . LYS A 1 98 ? 13.763 13.370 -6.532 1.00 84.12 98 LYS A O 1
ATOM 788 N N . THR A 1 99 ? 14.993 13.395 -8.406 1.00 83.88 99 THR A N 1
ATOM 789 C CA . THR A 1 99 ? 15.428 14.794 -8.270 1.00 83.88 99 THR A CA 1
ATOM 790 C C . THR A 1 99 ? 14.253 15.773 -8.253 1.00 83.88 99 THR A C 1
ATOM 792 O O . THR A 1 99 ? 14.222 16.682 -7.420 1.00 83.88 99 THR A O 1
ATOM 795 N N . TYR A 1 100 ? 13.254 15.598 -9.126 1.00 79.06 100 TYR A N 1
ATOM 796 C CA . TYR A 1 100 ? 12.056 16.442 -9.106 1.00 79.06 100 TYR A CA 1
ATOM 797 C C . TYR A 1 100 ? 11.251 16.282 -7.821 1.00 79.06 100 TYR A C 1
ATOM 799 O O . TYR A 1 100 ? 10.849 17.287 -7.236 1.00 79.06 100 TYR A O 1
ATOM 807 N N . LEU A 1 101 ? 11.050 15.048 -7.356 1.00 79.81 101 LEU A N 1
ATOM 808 C CA . LEU A 1 101 ? 10.335 14.775 -6.113 1.00 79.81 101 LEU A CA 1
ATOM 809 C C . LEU A 1 101 ? 11.066 15.355 -4.904 1.00 79.81 101 LEU A C 1
ATOM 811 O O . LEU A 1 101 ? 10.426 16.017 -4.094 1.00 79.81 101 LEU A O 1
ATOM 815 N N . SER A 1 102 ? 12.387 15.193 -4.815 1.00 79.81 102 SER A N 1
ATOM 816 C CA . SER A 1 102 ? 13.197 15.797 -3.752 1.00 79.81 102 SER A CA 1
ATOM 817 C C . SER A 1 102 ? 13.121 17.322 -3.778 1.00 79.81 102 SER A C 1
ATOM 819 O O . SER A 1 102 ? 12.975 17.941 -2.729 1.00 79.81 102 SER A O 1
ATOM 821 N N . ALA A 1 103 ? 13.141 17.943 -4.962 1.00 76.38 103 ALA A N 1
ATOM 822 C CA . ALA A 1 103 ? 12.967 19.388 -5.078 1.00 76.38 103 ALA A CA 1
ATOM 823 C C . ALA A 1 103 ? 11.568 19.834 -4.626 1.00 76.38 103 ALA A C 1
ATOM 825 O O . ALA A 1 103 ? 11.457 20.765 -3.839 1.00 76.38 103 ALA A O 1
ATOM 826 N N . ILE A 1 104 ? 10.504 19.160 -5.080 1.00 73.75 104 ILE A N 1
ATOM 827 C CA . ILE A 1 104 ? 9.114 19.435 -4.673 1.00 73.75 104 ILE A CA 1
ATOM 828 C C . ILE A 1 104 ? 8.947 19.270 -3.158 1.00 73.75 104 ILE A C 1
ATOM 830 O O . ILE A 1 104 ? 8.326 20.110 -2.515 1.00 73.75 104 ILE A O 1
ATOM 834 N N . GLN A 1 105 ? 9.522 18.216 -2.578 1.00 73.00 105 GLN A N 1
ATOM 835 C CA . GLN A 1 105 ? 9.523 17.986 -1.134 1.00 73.00 105 GLN A CA 1
ATOM 836 C C . GLN A 1 105 ? 10.290 19.077 -0.382 1.00 73.00 105 GLN A C 1
ATOM 838 O O . GLN A 1 105 ? 9.804 19.536 0.646 1.00 73.00 105 GLN A O 1
ATOM 843 N N . GLY A 1 106 ? 11.429 19.536 -0.910 1.00 72.81 106 GLY A N 1
ATOM 844 C CA . GLY A 1 106 ? 12.168 20.679 -0.376 1.00 72.81 106 GLY A CA 1
ATOM 845 C C . GLY A 1 106 ? 11.335 21.961 -0.389 1.00 72.81 106 GLY A C 1
ATOM 846 O O . GLY A 1 106 ? 11.195 22.602 0.647 1.00 72.81 106 GLY A O 1
ATOM 847 N N . TYR A 1 107 ? 10.686 22.279 -1.517 1.00 70.00 107 TYR A N 1
ATOM 848 C CA . TYR A 1 107 ? 9.771 23.424 -1.614 1.00 70.00 107 TYR A CA 1
ATOM 849 C C . TYR A 1 107 ? 8.619 23.323 -0.614 1.00 70.00 107 TYR A C 1
ATOM 851 O O . TYR A 1 107 ? 8.299 24.308 0.043 1.00 70.00 107 TYR A O 1
ATOM 859 N N . HIS A 1 108 ? 8.016 22.142 -0.465 1.00 65.06 108 HIS A N 1
ATOM 860 C CA . HIS A 1 108 ? 6.997 21.912 0.554 1.00 65.06 108 HIS A CA 1
ATOM 861 C C . HIS A 1 108 ? 7.555 22.132 1.966 1.00 65.06 108 HIS A C 1
ATOM 863 O O . HIS A 1 108 ? 6.926 22.830 2.745 1.00 65.06 108 HIS A O 1
ATOM 869 N N . GLY A 1 109 ? 8.741 21.615 2.292 1.00 63.81 109 GLY A N 1
ATOM 870 C CA . GLY A 1 109 ? 9.373 21.822 3.599 1.00 63.81 109 GLY A CA 1
ATOM 871 C C . GLY A 1 109 ? 9.652 23.293 3.925 1.00 63.81 109 GLY A C 1
ATOM 872 O O . GLY A 1 109 ? 9.519 23.687 5.077 1.00 63.81 109 GLY A O 1
ATOM 873 N N . THR A 1 110 ? 9.986 24.109 2.922 1.00 66.94 110 THR A N 1
ATOM 874 C CA . THR A 1 110 ? 10.225 25.551 3.095 1.00 66.94 110 THR A CA 1
ATOM 875 C C . THR A 1 110 ? 8.934 26.369 3.133 1.00 66.94 110 THR A C 1
ATOM 877 O O . THR A 1 110 ? 8.857 27.327 3.886 1.00 66.94 110 THR A O 1
ATOM 880 N N . LEU A 1 111 ? 7.917 26.020 2.338 1.00 63.75 111 LEU A N 1
ATOM 881 C CA . LEU A 1 111 ? 6.674 26.798 2.234 1.00 63.75 111 LEU A CA 1
ATOM 882 C C . LEU A 1 111 ? 5.646 26.437 3.312 1.00 63.75 111 LEU A C 1
ATOM 884 O O . LEU A 1 111 ? 4.941 27.319 3.795 1.00 63.75 111 LEU A O 1
ATOM 888 N N . LEU A 1 112 ? 5.551 25.163 3.708 1.00 58.22 112 LEU A N 1
ATOM 889 C CA . LEU A 1 112 ? 4.527 24.716 4.653 1.00 58.22 112 LEU A CA 1
ATOM 890 C C . LEU A 1 112 ? 4.600 25.335 6.050 1.00 58.22 112 LEU A C 1
ATOM 892 O O . LEU A 1 112 ? 3.538 25.571 6.600 1.00 58.22 112 LEU A O 1
ATOM 896 N N . PRO A 1 113 ? 5.766 25.620 6.653 1.00 60.66 113 PRO A N 1
ATOM 897 C CA . PRO A 1 113 ? 5.805 26.313 7.941 1.00 60.66 113 PRO A CA 1
ATOM 898 C C . PRO A 1 113 ? 5.121 27.690 7.909 1.00 60.66 113 PRO A C 1
ATOM 900 O O . PRO A 1 113 ? 4.702 28.189 8.949 1.00 60.66 113 PRO A O 1
ATOM 903 N N . HIS A 1 114 ? 4.992 28.289 6.719 1.00 58.94 114 HIS A N 1
ATOM 904 C CA . HIS A 1 114 ? 4.350 29.585 6.496 1.00 58.94 114 HIS A CA 1
ATOM 905 C C . HIS A 1 114 ? 2.915 29.472 5.958 1.00 58.94 114 HIS A C 1
ATOM 907 O O . HIS A 1 114 ? 2.201 30.473 5.895 1.00 58.94 114 HIS A O 1
ATOM 913 N N . LEU A 1 115 ? 2.475 28.271 5.576 1.00 55.25 115 LEU A N 1
ATOM 914 C CA . LEU A 1 115 ? 1.104 27.985 5.168 1.00 55.25 115 LEU A CA 1
ATOM 915 C C . LEU A 1 115 ? 0.400 27.292 6.337 1.00 55.25 115 LEU A C 1
ATOM 917 O O . LEU A 1 115 ? 0.938 26.376 6.941 1.00 55.25 115 LEU A O 1
ATOM 921 N N . ASN A 1 116 ? -0.838 27.670 6.652 1.00 56.38 116 ASN A N 1
ATOM 922 C CA . ASN A 1 116 ? -1.628 27.003 7.700 1.00 56.38 116 ASN A CA 1
ATOM 923 C C . ASN A 1 116 ? -2.139 25.609 7.241 1.00 56.38 116 ASN A C 1
ATOM 925 O O . ASN A 1 116 ? -3.255 25.200 7.561 1.00 56.38 116 ASN A O 1
ATOM 929 N N . GLU A 1 117 ? -1.353 24.914 6.412 1.00 55.16 117 GLU A N 1
ATOM 930 C CA . GLU A 1 117 ? -1.661 23.647 5.759 1.00 55.16 117 GLU A CA 1
ATOM 931 C C . GLU A 1 117 ? -0.949 22.499 6.503 1.00 55.16 117 GLU A C 1
ATOM 933 O O . GLU A 1 117 ? 0.216 22.638 6.882 1.00 55.16 117 GLU A O 1
ATOM 938 N N . PRO A 1 118 ? -1.622 21.360 6.756 1.00 56.50 118 PRO A N 1
ATOM 939 C CA . PRO A 1 118 ? -1.020 20.235 7.469 1.00 56.50 118 PRO A CA 1
ATOM 940 C C . PRO A 1 118 ? 0.214 19.689 6.739 1.00 56.50 118 PRO A C 1
ATOM 942 O O . PRO A 1 118 ? 0.207 19.533 5.514 1.00 56.50 118 PRO A O 1
ATOM 945 N N . GLN A 1 119 ? 1.266 19.345 7.496 1.00 58.47 119 GLN A N 1
ATOM 946 C CA . GLN A 1 119 ? 2.485 18.785 6.917 1.00 58.47 119 GLN A CA 1
ATOM 947 C C . GLN A 1 119 ? 2.227 17.518 6.093 1.00 58.47 119 GLN A C 1
ATOM 949 O O . GLN A 1 119 ? 1.287 16.781 6.379 1.00 58.47 119 GLN A O 1
ATOM 954 N N . PRO A 1 120 ? 3.069 17.176 5.095 1.00 55.00 120 PRO A N 1
ATOM 955 C CA . PRO A 1 120 ? 2.972 15.885 4.420 1.00 55.00 120 PRO A CA 1
ATOM 956 C C . PRO A 1 120 ? 2.950 14.712 5.410 1.00 55.00 120 PRO A C 1
ATOM 958 O O . PRO A 1 120 ? 2.233 13.745 5.178 1.00 55.00 120 PRO A O 1
ATOM 961 N N . ALA A 1 121 ? 3.681 14.813 6.527 1.00 56.78 121 ALA A N 1
ATOM 962 C CA . ALA A 1 121 ? 3.655 13.851 7.631 1.00 56.78 121 ALA A CA 1
ATOM 963 C C . ALA A 1 121 ? 2.311 13.817 8.388 1.00 56.78 121 ALA A C 1
ATOM 965 O O . ALA A 1 121 ? 1.903 12.756 8.846 1.00 56.78 121 ALA A O 1
ATOM 966 N N . ASP A 1 122 ? 1.597 14.942 8.436 1.00 61.19 122 ASP A N 1
ATOM 967 C CA . ASP A 1 122 ? 0.252 15.075 9.006 1.00 61.19 122 ASP A CA 1
ATOM 968 C C . ASP A 1 122 ? -0.856 14.615 8.044 1.00 61.19 122 ASP A C 1
ATOM 970 O O . ASP A 1 122 ? -2.041 14.701 8.371 1.00 61.19 122 ASP A O 1
ATOM 974 N N . ARG A 1 123 ? -0.513 14.151 6.833 1.00 67.69 123 ARG A N 1
ATOM 975 C CA . ARG A 1 123 ? -1.521 13.602 5.922 1.00 67.69 123 ARG A CA 1
ATOM 976 C C . ARG A 1 123 ? -2.154 12.369 6.558 1.00 67.69 123 ARG A C 1
ATOM 978 O O . ARG A 1 123 ? -1.436 11.485 7.031 1.00 67.69 123 ARG A O 1
ATOM 985 N N . PRO A 1 124 ? -3.483 12.239 6.491 1.00 69.38 124 PRO A N 1
ATOM 986 C CA . PRO A 1 124 ? -4.184 11.201 7.232 1.00 69.38 124 PRO A CA 1
ATOM 987 C C . PRO A 1 124 ? -3.850 9.790 6.692 1.00 69.38 124 PRO A C 1
ATOM 989 O O . PRO A 1 124 ? -3.830 8.820 7.443 1.00 69.38 124 PRO A O 1
ATOM 992 N N . GLU A 1 125 ? -3.416 9.676 5.432 1.00 78.19 125 GLU A N 1
ATOM 993 C CA . GLU A 1 125 ? -2.858 8.441 4.856 1.00 78.19 125 GLU A CA 1
ATOM 994 C C . GLU A 1 125 ? -1.599 7.928 5.571 1.00 78.19 125 GLU A C 1
ATOM 996 O O . GLU A 1 125 ? -1.424 6.723 5.778 1.00 78.19 125 GLU A O 1
ATOM 1001 N N . ASN A 1 126 ? -0.712 8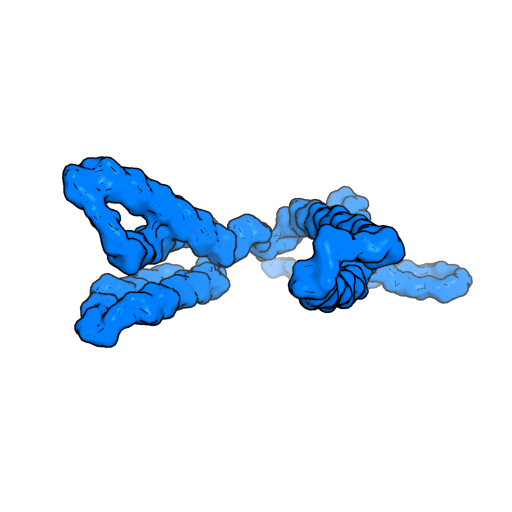.841 5.973 1.00 78.44 126 ASN A N 1
ATOM 1002 C CA . ASN A 1 126 ? 0.520 8.486 6.674 1.00 78.44 126 ASN A CA 1
ATOM 1003 C C . ASN A 1 126 ? 0.227 8.032 8.102 1.00 78.44 126 ASN A C 1
ATOM 1005 O O . ASN A 1 126 ? 0.854 7.081 8.577 1.00 78.44 126 ASN A O 1
ATOM 1009 N N . LEU A 1 127 ? -0.767 8.648 8.748 1.00 80.88 127 LEU A N 1
ATOM 1010 C CA . LEU A 1 127 ? -1.285 8.188 10.030 1.00 80.88 127 LEU A CA 1
ATOM 1011 C C . LEU A 1 127 ? -1.792 6.743 9.917 1.00 80.88 127 LEU A C 1
ATOM 1013 O O . LEU A 1 127 ? -1.337 5.878 10.667 1.00 80.88 127 LEU A O 1
ATOM 1017 N N . ARG A 1 128 ? -2.641 6.448 8.922 1.00 83.81 128 ARG A N 1
ATOM 1018 C CA . ARG A 1 128 ? -3.158 5.090 8.678 1.00 83.81 128 ARG A CA 1
ATOM 1019 C C . ARG A 1 128 ? -2.030 4.073 8.511 1.00 83.81 128 ARG A C 1
ATOM 1021 O O . ARG A 1 128 ? -2.015 3.046 9.191 1.00 83.81 128 ARG A O 1
ATOM 1028 N N . LYS A 1 129 ? -1.052 4.370 7.649 1.00 87.12 129 LYS A N 1
ATOM 1029 C CA . LYS A 1 129 ? 0.080 3.472 7.368 1.00 87.12 129 LYS A CA 1
ATOM 1030 C C . LYS A 1 129 ? 0.956 3.224 8.599 1.00 87.12 129 LYS A C 1
ATOM 1032 O O . LYS A 1 129 ? 1.350 2.084 8.860 1.00 87.12 129 LYS A O 1
ATOM 1037 N N . THR A 1 130 ? 1.251 4.274 9.358 1.00 87.31 130 THR A N 1
ATOM 1038 C CA . THR A 1 130 ? 2.098 4.195 10.556 1.00 87.31 130 THR A CA 1
ATOM 1039 C C . THR A 1 130 ? 1.405 3.402 11.662 1.00 87.31 130 THR A C 1
ATOM 1041 O O . THR A 1 130 ? 1.986 2.454 12.191 1.00 87.31 130 THR A O 1
ATOM 1044 N N . CYS A 1 131 ? 0.134 3.706 11.948 1.00 89.25 131 CYS A N 1
ATOM 1045 C CA . CYS A 1 131 ? -0.663 2.973 12.931 1.00 89.25 131 CYS A CA 1
ATOM 1046 C C . CYS A 1 131 ? -0.833 1.498 12.554 1.00 89.25 131 CYS A C 1
ATOM 1048 O O . CYS A 1 131 ? -0.731 0.637 13.423 1.00 89.25 131 CYS A O 1
ATOM 1050 N N . TYR A 1 132 ? -1.037 1.184 11.272 1.00 91.88 132 TYR A N 1
ATOM 1051 C CA . TYR A 1 132 ? -1.121 -0.204 10.814 1.00 91.88 132 TYR A CA 1
ATOM 1052 C C . TYR A 1 132 ? 0.211 -0.951 10.965 1.00 91.88 132 TYR A C 1
ATOM 1054 O O . TYR A 1 132 ? 0.233 -2.091 11.421 1.00 91.88 132 TYR A O 1
ATOM 1062 N N . THR A 1 133 ? 1.334 -0.306 10.637 1.00 92.88 133 THR A N 1
ATOM 1063 C CA . THR A 1 133 ? 2.671 -0.904 10.794 1.00 92.88 133 THR A CA 1
ATOM 1064 C C . THR A 1 133 ? 2.966 -1.212 12.261 1.00 92.88 133 THR A C 1
ATOM 1066 O O . THR A 1 133 ? 3.426 -2.306 12.585 1.00 92.88 133 THR A O 1
ATOM 1069 N N . HIS A 1 134 ? 2.641 -0.280 13.158 1.00 91.69 134 HIS A N 1
ATOM 1070 C CA . HIS A 1 134 ? 2.815 -0.480 14.592 1.00 91.69 134 HIS A CA 1
ATOM 1071 C C . HIS A 1 134 ? 1.880 -1.575 15.128 1.00 91.69 134 HIS A C 1
ATOM 1073 O O . HIS A 1 134 ? 2.324 -2.468 15.845 1.00 91.69 134 HIS A O 1
ATOM 1079 N N . ALA A 1 135 ? 0.613 -1.590 14.700 1.00 93.69 135 ALA A N 1
ATOM 1080 C CA . ALA A 1 135 ? -0.322 -2.662 15.034 1.00 93.69 135 ALA A CA 1
ATOM 1081 C C . ALA A 1 135 ? 0.190 -4.037 14.586 1.00 93.69 135 ALA A C 1
ATOM 1083 O O . ALA A 1 135 ? 0.072 -5.013 15.322 1.00 93.69 135 ALA A O 1
ATOM 1084 N N . PHE A 1 136 ? 0.793 -4.125 13.399 1.00 94.19 136 PHE A N 1
ATOM 1085 C CA . PHE A 1 136 ? 1.374 -5.367 12.900 1.00 94.19 136 PHE A CA 1
ATOM 1086 C C . PHE A 1 136 ? 2.535 -5.844 13.779 1.00 94.19 136 PHE A C 1
ATOM 1088 O O . PHE A 1 136 ? 2.619 -7.030 14.089 1.00 94.19 136 PHE A O 1
ATOM 1095 N N . GLN A 1 137 ? 3.408 -4.930 14.212 1.00 92.94 137 GLN A N 1
ATOM 1096 C CA . GLN A 1 137 ? 4.510 -5.252 15.120 1.00 92.94 137 GLN A CA 1
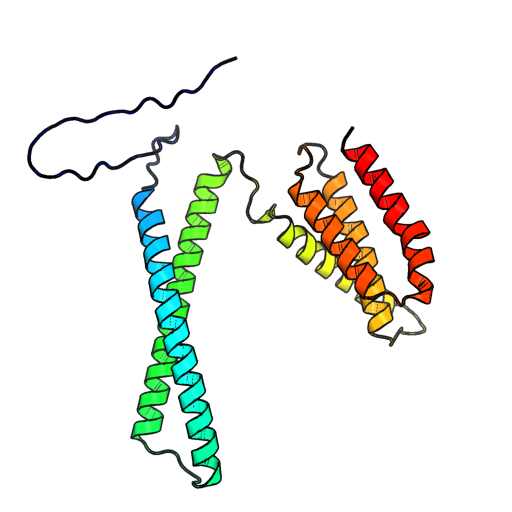ATOM 1097 C C . GLN A 1 137 ? 4.004 -5.743 16.479 1.00 92.94 137 GLN A C 1
ATOM 1099 O O . GLN A 1 137 ? 4.491 -6.765 16.955 1.00 92.94 137 GLN A O 1
ATOM 1104 N N . ILE A 1 138 ? 2.989 -5.082 17.047 1.00 92.25 138 ILE A N 1
ATOM 1105 C CA . ILE A 1 138 ? 2.343 -5.503 18.299 1.00 92.25 138 ILE A CA 1
ATOM 1106 C C . ILE A 1 138 ? 1.781 -6.918 18.150 1.00 92.25 138 ILE A C 1
ATOM 1108 O O . ILE A 1 138 ? 2.108 -7.795 18.941 1.00 92.25 138 ILE A O 1
ATOM 1112 N N . VAL A 1 139 ? 0.998 -7.180 17.097 1.00 92.88 139 VAL A N 1
ATOM 1113 C CA . VAL A 1 139 ? 0.424 -8.516 16.861 1.00 92.88 139 VAL A CA 1
ATOM 1114 C C . VAL A 1 139 ? 1.510 -9.566 16.666 1.00 92.88 139 VAL A C 1
ATOM 1116 O O . VAL A 1 139 ? 1.388 -10.667 17.193 1.00 92.88 139 VAL A O 1
ATOM 1119 N N . LYS A 1 140 ? 2.580 -9.243 15.933 1.00 90.25 140 LYS A N 1
ATOM 1120 C CA . LYS A 1 140 ? 3.700 -10.162 15.719 1.00 90.25 140 LYS A CA 1
ATOM 1121 C C . LYS A 1 140 ? 4.404 -10.504 17.033 1.00 90.25 140 LYS A C 1
ATOM 1123 O O . LYS A 1 140 ? 4.703 -11.674 17.242 1.00 90.25 140 LYS A O 1
ATOM 1128 N N . HIS A 1 141 ? 4.660 -9.508 17.878 1.00 90.31 141 HIS A N 1
ATOM 1129 C CA . HIS A 1 141 ? 5.293 -9.693 19.182 1.00 90.31 141 HIS A CA 1
ATOM 1130 C C . HIS A 1 141 ? 4.413 -10.537 20.101 1.00 90.31 141 HIS A C 1
ATOM 1132 O O . HIS A 1 141 ? 4.821 -11.617 20.511 1.00 90.31 141 HIS A O 1
ATOM 1138 N N . CYS A 1 142 ? 3.164 -10.115 20.315 1.00 89.50 142 CYS A N 1
ATOM 1139 C CA . CYS A 1 142 ? 2.240 -10.828 21.191 1.00 89.50 142 CYS A CA 1
ATOM 1140 C C . CYS A 1 142 ? 1.996 -12.263 20.709 1.00 89.50 142 CYS A C 1
ATOM 1142 O O . CYS A 1 142 ? 1.979 -13.176 21.517 1.00 89.50 142 CYS A O 1
ATOM 1144 N N . ASN A 1 143 ? 1.858 -12.499 19.398 1.00 89.50 143 ASN A N 1
ATOM 1145 C CA . ASN A 1 1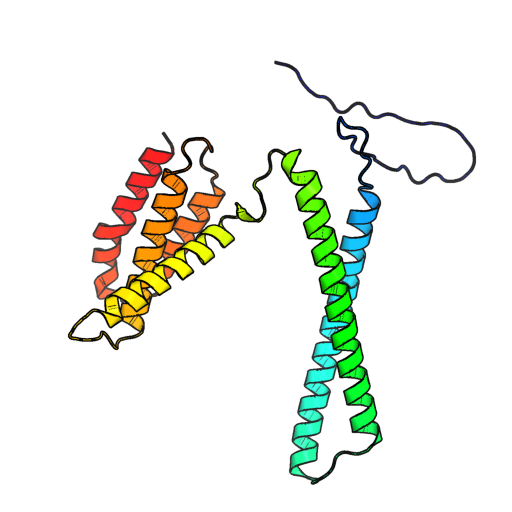43 ? 1.647 -13.852 18.872 1.00 89.50 143 ASN A CA 1
ATOM 1146 C C . ASN A 1 143 ? 2.881 -14.763 18.992 1.00 89.50 143 ASN A C 1
ATOM 1148 O O . ASN A 1 143 ? 2.721 -15.978 18.941 1.00 89.50 143 ASN A O 1
ATOM 1152 N N . ALA A 1 144 ? 4.087 -14.198 19.109 1.00 86.88 144 ALA A N 1
ATOM 1153 C CA . ALA A 1 144 ? 5.312 -14.958 19.362 1.00 86.88 144 ALA A CA 1
ATOM 1154 C C . ALA A 1 144 ? 5.484 -15.312 20.850 1.00 86.88 144 ALA A C 1
ATOM 1156 O O . ALA A 1 144 ? 6.114 -16.313 21.169 1.00 86.88 144 ALA A O 1
ATOM 1157 N N . GLU A 1 145 ? 4.909 -14.508 21.747 1.00 85.19 145 GLU A N 1
ATOM 1158 C CA . GLU A 1 145 ? 4.904 -14.755 23.196 1.00 85.19 145 GLU A CA 1
ATOM 1159 C C . GLU A 1 145 ? 3.816 -15.747 23.635 1.00 85.19 145 GLU A C 1
ATOM 1161 O O . GLU A 1 145 ? 3.861 -16.261 24.750 1.00 85.19 145 GLU A O 1
ATOM 1166 N N . LEU A 1 146 ? 2.832 -16.035 22.775 1.00 84.31 146 LEU A N 1
ATOM 1167 C CA . LEU A 1 146 ? 1.794 -17.022 23.064 1.00 84.31 146 LEU A CA 1
ATOM 1168 C C . LEU A 1 146 ? 2.349 -18.449 22.997 1.00 84.31 146 LEU A C 1
ATOM 1170 O O . LEU A 1 146 ? 2.908 -18.867 21.981 1.00 84.31 146 LEU A O 1
ATOM 1174 N N . GLU A 1 147 ? 2.063 -19.248 24.028 1.00 73.12 147 GLU A N 1
ATOM 1175 C CA . GLU A 1 147 ? 2.378 -20.685 24.053 1.00 73.12 147 GLU A CA 1
ATOM 1176 C C . GLU A 1 147 ? 1.775 -21.426 22.844 1.00 73.12 147 GLU A C 1
ATOM 1178 O O . GLU A 1 147 ? 2.416 -22.286 22.239 1.00 73.12 147 GLU A O 1
ATOM 1183 N N . VAL A 1 148 ? 0.567 -21.032 22.421 1.00 78.81 148 VAL A N 1
ATOM 1184 C CA . VAL A 1 148 ? -0.090 -21.532 21.207 1.00 78.81 148 VAL A CA 1
ATOM 1185 C C . VAL A 1 148 ? -0.142 -20.428 20.157 1.00 78.81 148 VAL A C 1
ATOM 1187 O O . VAL A 1 148 ? -0.961 -19.512 20.218 1.00 78.81 148 VAL A O 1
ATOM 1190 N N . HIS A 1 149 ? 0.720 -20.540 19.150 1.00 82.88 149 HIS A N 1
ATOM 1191 C CA . HIS A 1 149 ? 0.822 -19.547 18.086 1.00 82.88 149 HIS A CA 1
ATOM 1192 C C . HIS A 1 149 ? -0.407 -19.585 17.170 1.00 82.88 149 HIS A C 1
ATOM 1194 O O . HIS A 1 149 ? -0.722 -20.613 16.555 1.00 82.88 149 HIS A O 1
ATOM 1200 N N . VAL A 1 150 ? -1.066 -18.440 16.987 1.00 84.50 150 VAL A N 1
ATOM 1201 C CA . VAL A 1 150 ? -2.168 -18.313 16.032 1.00 84.50 150 VAL A CA 1
ATOM 1202 C C . VAL A 1 150 ? -1.592 -18.348 14.616 1.00 84.50 150 VAL A C 1
ATOM 1204 O O . VAL A 1 150 ? -0.839 -17.467 14.208 1.00 84.50 150 VAL A O 1
ATOM 1207 N N . LYS A 1 151 ? -1.958 -19.375 13.839 1.00 87.06 151 LYS A N 1
ATOM 1208 C CA . LYS A 1 151 ? -1.512 -19.553 12.439 1.00 87.06 151 LYS A CA 1
ATOM 1209 C C . LYS A 1 151 ? -2.498 -18.995 11.409 1.00 87.06 151 LYS A C 1
ATOM 1211 O O . LYS A 1 151 ? -2.177 -18.880 10.226 1.00 87.06 151 LYS A O 1
ATOM 1216 N N . ASN A 1 152 ? -3.717 -18.660 11.835 1.00 89.25 152 ASN A N 1
ATOM 1217 C CA . ASN A 1 152 ? -4.753 -18.178 10.931 1.00 89.25 152 ASN A CA 1
ATOM 1218 C C . ASN A 1 152 ? -4.472 -16.731 10.503 1.00 89.25 152 ASN A C 1
ATOM 1220 O O . ASN A 1 152 ? -4.747 -15.781 11.236 1.00 89.25 152 ASN A O 1
ATOM 1224 N N . LYS A 1 153 ? -3.976 -16.573 9.271 1.00 89.00 153 LYS A N 1
ATOM 1225 C CA . LYS A 1 153 ? -3.634 -15.268 8.689 1.00 89.00 153 LYS A CA 1
ATOM 1226 C C . LYS A 1 153 ? -4.805 -14.282 8.679 1.00 89.00 153 LYS A C 1
ATOM 1228 O O . LYS A 1 153 ? -4.576 -13.107 8.928 1.00 89.00 153 LYS A O 1
ATOM 1233 N N . ARG A 1 154 ? -6.045 -14.736 8.446 1.00 87.38 154 ARG A N 1
ATOM 1234 C CA . ARG A 1 154 ? -7.225 -13.847 8.424 1.00 87.38 154 ARG A CA 1
ATOM 1235 C C . ARG A 1 154 ? -7.542 -13.290 9.808 1.00 87.38 154 ARG A C 1
ATOM 1237 O O . ARG A 1 154 ? -7.902 -12.128 9.930 1.00 87.38 154 ARG A O 1
ATOM 1244 N N . VAL A 1 155 ? -7.392 -14.115 10.843 1.00 87.50 155 VAL A N 1
ATOM 1245 C CA . VAL A 1 155 ? -7.610 -13.692 12.234 1.00 87.50 155 VAL A CA 1
ATOM 1246 C C . VAL A 1 155 ? -6.531 -12.700 12.653 1.00 87.50 155 VAL A C 1
ATOM 1248 O O . VAL A 1 155 ? -6.860 -11.641 13.174 1.00 87.50 155 VAL A O 1
ATOM 1251 N N . LEU A 1 156 ? -5.263 -12.985 12.347 1.00 90.75 156 LEU A N 1
ATOM 1252 C CA . LEU A 1 156 ? -4.164 -12.055 12.615 1.00 90.75 156 LEU A CA 1
ATOM 1253 C C . LEU A 1 156 ? -4.361 -10.716 11.893 1.00 90.75 156 LEU A C 1
ATOM 1255 O O . LEU A 1 156 ? -4.217 -9.672 12.514 1.00 90.75 156 LEU A O 1
ATOM 1259 N N . GLN A 1 157 ? -4.755 -10.739 10.616 1.00 90.56 157 GLN A N 1
ATOM 1260 C CA . GLN A 1 157 ? -5.061 -9.530 9.844 1.00 90.56 157 GLN A CA 1
ATOM 1261 C C . GLN A 1 157 ? -6.201 -8.719 10.465 1.00 90.56 157 GLN A C 1
ATOM 1263 O O . GLN A 1 157 ? -6.074 -7.504 10.601 1.00 90.56 157 GLN A O 1
ATOM 1268 N N . LEU A 1 158 ? -7.282 -9.381 10.890 1.00 90.38 158 LEU A N 1
ATOM 1269 C CA . LEU A 1 158 ? -8.403 -8.718 11.550 1.00 90.38 158 LEU A CA 1
ATOM 1270 C C . LEU A 1 158 ? -7.972 -8.071 12.873 1.00 90.38 158 LEU A C 1
ATOM 1272 O O . LEU A 1 158 ? -8.292 -6.911 13.117 1.00 90.38 158 LEU A O 1
ATOM 1276 N N . ILE A 1 159 ? -7.208 -8.787 13.702 1.00 90.94 159 ILE A N 1
ATOM 1277 C CA . ILE A 1 159 ? -6.684 -8.260 14.970 1.00 90.94 159 ILE A CA 1
ATOM 1278 C C . ILE A 1 159 ? -5.762 -7.062 14.708 1.00 90.94 159 ILE A C 1
ATOM 1280 O O . ILE A 1 159 ? -5.913 -6.022 15.346 1.00 90.94 159 ILE A O 1
ATOM 1284 N N . THR A 1 160 ? -4.851 -7.163 13.734 1.00 93.38 160 THR A N 1
ATOM 1285 C CA . THR A 1 160 ? -3.989 -6.046 13.325 1.00 93.38 160 THR A CA 1
ATOM 1286 C C . THR A 1 160 ? -4.816 -4.842 12.885 1.00 93.38 160 THR A C 1
ATOM 1288 O O . THR A 1 160 ? -4.530 -3.721 13.301 1.00 93.38 160 THR A O 1
ATOM 1291 N N . ALA A 1 161 ? -5.866 -5.050 12.089 1.00 91.12 161 ALA A N 1
ATOM 1292 C CA . ALA A 1 161 ? -6.721 -3.966 11.629 1.00 91.12 161 ALA A CA 1
ATOM 1293 C C . ALA A 1 161 ? -7.471 -3.293 12.795 1.00 91.12 161 ALA A C 1
ATOM 1295 O O . ALA A 1 161 ? -7.480 -2.064 12.882 1.00 91.12 161 ALA A O 1
ATOM 1296 N N . LEU A 1 162 ? -8.011 -4.068 13.740 1.00 91.31 162 LEU A N 1
ATOM 1297 C CA . LEU A 1 162 ? -8.682 -3.541 14.935 1.00 91.31 162 LEU A CA 1
ATOM 1298 C C . LEU A 1 162 ? -7.725 -2.733 15.825 1.00 91.31 162 LEU A C 1
ATOM 1300 O O . LEU A 1 162 ? -8.046 -1.610 16.211 1.00 91.31 162 LEU A O 1
ATOM 1304 N N . ILE A 1 163 ? -6.519 -3.249 16.086 1.00 92.62 163 ILE A N 1
ATOM 1305 C CA . ILE A 1 163 ? -5.487 -2.524 16.846 1.00 92.62 163 ILE A CA 1
ATOM 1306 C C . ILE A 1 163 ? -5.078 -1.247 16.109 1.00 92.62 163 ILE A C 1
ATOM 1308 O O . ILE A 1 163 ? -4.901 -0.204 16.736 1.00 92.62 163 ILE A O 1
ATOM 1312 N N . SER A 1 164 ? -4.982 -1.285 14.777 1.00 92.81 164 SER A N 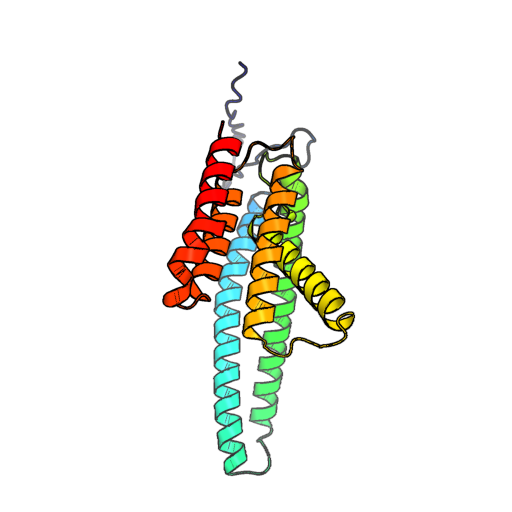1
ATOM 1313 C CA . SER A 1 164 ? -4.627 -0.101 13.994 1.00 92.81 164 SER A CA 1
ATOM 1314 C C . SER A 1 164 ? -5.641 1.034 14.157 1.00 92.81 164 SER A C 1
ATOM 1316 O O . SER A 1 164 ? -5.228 2.185 14.261 1.00 92.81 164 SER A O 1
ATOM 1318 N N . ILE A 1 165 ? -6.941 0.729 14.252 1.00 89.62 165 ILE A N 1
ATOM 1319 C CA . ILE A 1 165 ? -7.993 1.727 14.500 1.00 89.62 165 ILE A CA 1
ATOM 1320 C C . ILE A 1 165 ? -7.863 2.329 15.899 1.00 89.62 165 ILE A C 1
ATOM 1322 O O . ILE A 1 165 ? -7.990 3.541 16.060 1.00 89.62 165 ILE A O 1
ATOM 1326 N N . ILE A 1 166 ? -7.556 1.511 16.906 1.00 88.69 166 ILE A N 1
ATOM 1327 C CA . ILE A 1 166 ? -7.337 1.991 18.278 1.00 88.69 166 ILE A CA 1
ATOM 1328 C C . ILE A 1 166 ? -6.124 2.932 18.327 1.00 88.69 166 ILE A C 1
ATOM 1330 O O . ILE A 1 166 ? -6.177 3.989 18.957 1.00 88.69 166 ILE A O 1
ATOM 1334 N N . LEU A 1 167 ? -5.040 2.591 17.624 1.00 89.75 167 LEU A N 1
ATOM 1335 C CA . LEU A 1 167 ? -3.849 3.438 17.533 1.00 89.75 167 LEU A CA 1
ATOM 1336 C C . LEU A 1 167 ? -4.115 4.748 16.782 1.00 89.75 167 LEU A C 1
ATOM 1338 O O . LEU A 1 167 ? -3.632 5.792 17.219 1.00 89.75 167 LEU A O 1
ATOM 1342 N N . GLN A 1 168 ? -4.893 4.708 15.696 1.00 87.19 168 GLN A N 1
ATOM 1343 C CA . GLN A 1 168 ? -5.335 5.912 14.984 1.00 87.19 168 GLN A CA 1
ATOM 1344 C C . GLN A 1 168 ? -6.139 6.816 15.921 1.00 87.19 168 GLN A C 1
ATOM 1346 O O . GLN A 1 168 ? -5.841 8.002 16.033 1.00 87.19 168 GLN A O 1
ATOM 1351 N N . LEU A 1 169 ? -7.092 6.250 16.666 1.00 85.44 169 LEU A N 1
ATOM 1352 C CA . LEU A 1 169 ? -7.900 7.006 17.616 1.00 85.44 169 LEU A CA 1
ATOM 1353 C C . LEU A 1 169 ? -7.049 7.635 18.727 1.00 85.44 169 LEU A C 1
ATOM 1355 O O . LEU A 1 169 ? -7.234 8.805 19.056 1.00 85.44 169 LEU A O 1
ATOM 1359 N N . ARG A 1 170 ? -6.075 6.896 19.273 1.00 84.69 170 ARG A N 1
ATOM 1360 C CA . ARG A 1 170 ? -5.138 7.422 20.277 1.00 84.69 170 ARG A CA 1
ATOM 1361 C C . ARG A 1 170 ? -4.319 8.588 19.727 1.00 84.69 170 ARG A C 1
ATOM 1363 O O . ARG A 1 170 ? -4.146 9.585 20.424 1.00 84.69 170 ARG A O 1
ATOM 1370 N N . ALA A 1 171 ? -3.808 8.466 18.505 1.00 80.00 171 ALA A N 1
ATOM 1371 C CA . ALA A 1 171 ? -3.018 9.512 17.865 1.00 80.00 171 ALA A CA 1
ATOM 1372 C C . ALA A 1 171 ? -3.850 10.779 17.613 1.00 80.00 171 ALA A C 1
ATOM 1374 O O . ALA A 1 171 ? -3.385 11.879 17.900 1.00 80.00 171 ALA A O 1
ATOM 1375 N N . ILE A 1 172 ? -5.099 10.617 17.168 1.00 77.06 172 ILE A N 1
ATOM 1376 C CA . ILE A 1 172 ? -6.039 11.728 16.970 1.00 77.06 172 ILE A CA 1
ATOM 1377 C C . ILE A 1 172 ? -6.391 12.380 18.320 1.00 77.06 172 ILE A C 1
ATOM 1379 O O . ILE A 1 172 ? -6.328 13.598 18.449 1.00 77.06 172 ILE A O 1
ATOM 1383 N N . GLY A 1 173 ? -6.698 11.588 19.353 1.00 72.25 173 GLY A N 1
ATOM 1384 C CA . GLY A 1 173 ? -7.091 12.094 20.675 1.00 72.25 173 GLY A CA 1
ATOM 1385 C C . GLY A 1 173 ? -5.958 12.735 21.488 1.00 72.25 173 GLY A C 1
ATOM 1386 O O . GLY A 1 173 ? -6.216 13.568 22.353 1.00 72.25 173 GLY A O 1
ATOM 1387 N N . SER A 1 174 ? -4.698 12.384 21.213 1.00 69.94 174 SER A N 1
ATOM 1388 C CA . SER A 1 174 ? -3.535 12.949 21.921 1.00 69.94 174 SER A CA 1
ATOM 1389 C C . SER A 1 174 ? -3.168 14.359 21.435 1.00 69.94 174 SER A C 1
ATOM 1391 O O . SER A 1 174 ? -2.497 15.107 22.145 1.00 69.94 174 SER A O 1
ATOM 1393 N N . ASN A 1 175 ? -3.636 14.760 20.249 1.00 61.78 175 ASN A N 1
ATOM 1394 C CA . ASN A 1 175 ? -3.351 16.060 19.642 1.00 61.78 175 ASN A CA 1
ATOM 1395 C C . ASN A 1 175 ? -4.355 17.138 20.089 1.00 61.78 175 ASN A C 1
ATOM 1397 O O . ASN A 1 175 ? -5.016 17.766 19.267 1.00 61.78 175 ASN A O 1
ATOM 1401 N N . GLN A 1 176 ? -4.429 17.415 21.396 1.00 53.06 176 GLN A N 1
ATOM 1402 C CA . GLN A 1 176 ? -5.373 18.379 21.997 1.00 53.06 176 GLN A CA 1
ATOM 1403 C C . GLN A 1 176 ? -5.299 19.820 21.437 1.00 53.06 176 GLN A C 1
ATOM 1405 O O . GLN A 1 176 ? -6.193 20.623 21.689 1.00 53.06 176 GLN A O 1
ATOM 1410 N N . LYS A 1 177 ? -4.242 20.173 20.691 1.00 49.78 177 LYS A N 1
ATOM 1411 C CA . LYS A 1 177 ? -4.023 21.519 20.127 1.00 49.78 177 LYS A CA 1
ATOM 1412 C C . LYS A 1 177 ? -4.459 21.681 18.663 1.00 49.78 177 LYS A C 1
ATOM 1414 O O . LYS A 1 177 ? -4.504 22.813 18.188 1.00 49.78 177 LYS A O 1
ATOM 1419 N N . LYS A 1 178 ? -4.782 20.602 17.937 1.00 58.06 178 LYS A N 1
ATOM 1420 C CA . LYS A 1 178 ? -5.286 20.678 16.553 1.00 58.06 178 LYS A CA 1
ATOM 1421 C C . LYS A 1 178 ? -6.810 20.562 16.571 1.00 58.06 178 LYS A C 1
ATOM 1423 O O . LYS A 1 178 ? -7.352 19.615 17.128 1.00 58.06 178 LYS A O 1
ATOM 1428 N N . ARG A 1 179 ? -7.510 21.516 15.945 1.00 52.94 179 ARG A N 1
ATOM 1429 C CA . ARG A 1 179 ? -8.923 21.314 15.592 1.00 52.94 179 ARG A CA 1
ATOM 1430 C C . ARG A 1 179 ? -9.002 20.100 14.672 1.00 52.94 179 ARG A C 1
ATOM 1432 O O . ARG A 1 179 ? -8.272 20.053 13.682 1.00 52.94 179 ARG A O 1
ATOM 1439 N N . TYR A 1 180 ? -9.881 19.164 15.011 1.00 58.72 180 TYR A N 1
ATOM 1440 C CA . TYR A 1 180 ? -10.146 17.969 14.219 1.00 58.72 180 TYR A CA 1
ATOM 1441 C C . TYR A 1 180 ? -10.407 18.342 12.763 1.00 58.72 180 TYR A C 1
ATOM 1443 O O . TYR A 1 180 ? -11.307 19.132 12.465 1.00 58.72 180 TYR A O 1
ATOM 1451 N N . SER A 1 181 ? -9.612 17.787 11.851 1.00 65.12 181 SER A N 1
ATOM 1452 C CA . SER A 1 181 ? -9.856 17.976 10.427 1.00 65.12 181 SER A CA 1
ATOM 1453 C C . SER A 1 181 ? -10.808 16.890 9.937 1.00 65.12 181 SER A C 1
ATOM 1455 O O . SER A 1 181 ? -10.606 15.708 10.217 1.00 65.12 181 SER A O 1
ATOM 1457 N N . ALA A 1 182 ? -11.826 17.258 9.151 1.00 64.81 182 ALA A N 1
ATOM 1458 C CA . ALA A 1 182 ? -12.743 16.303 8.514 1.00 64.81 182 ALA A CA 1
ATOM 1459 C C . ALA A 1 182 ? -11.994 15.195 7.738 1.00 64.81 182 ALA A C 1
ATOM 1461 O O . ALA A 1 182 ? -12.468 14.066 7.624 1.00 64.81 182 ALA A O 1
ATOM 1462 N N . CYS A 1 183 ? -10.781 15.497 7.265 1.00 67.38 183 CYS A N 1
ATOM 1463 C CA . CYS A 1 183 ? -9.890 14.553 6.601 1.00 67.38 183 CYS A CA 1
ATOM 1464 C C . CYS A 1 183 ? -9.409 13.405 7.508 1.00 67.38 183 CYS A C 1
ATOM 1466 O O . CYS A 1 183 ? -9.297 12.274 7.040 1.00 67.38 183 CYS A O 1
ATOM 1468 N N . GLU A 1 184 ? -9.134 13.661 8.790 1.00 72.31 184 GLU A N 1
ATOM 1469 C CA . GLU A 1 184 ? -8.685 12.632 9.745 1.00 72.31 184 GLU A CA 1
ATOM 1470 C C . GLU A 1 184 ? -9.816 11.647 10.047 1.00 72.31 184 GLU A C 1
ATOM 1472 O O . GLU A 1 184 ? -9.610 10.433 10.096 1.00 72.31 184 GLU A O 1
ATOM 1477 N N . TRP A 1 185 ? -11.040 12.167 10.159 1.00 74.94 185 TRP A N 1
ATOM 1478 C CA . TRP A 1 185 ? -12.230 11.345 10.337 1.00 74.94 185 TRP A CA 1
ATOM 1479 C C . TRP A 1 185 ? -12.528 10.470 9.116 1.00 74.94 185 TRP A C 1
ATOM 1481 O O . TRP A 1 185 ? -12.855 9.291 9.264 1.00 74.94 185 TRP A O 1
ATOM 1491 N N . ASN A 1 186 ? -12.373 11.017 7.908 1.00 78.12 186 ASN A N 1
ATOM 1492 C CA . ASN A 1 186 ? -12.577 10.256 6.675 1.00 78.12 186 ASN A CA 1
ATOM 1493 C C . ASN A 1 186 ? -11.666 9.025 6.606 1.00 78.12 186 ASN A C 1
ATOM 1495 O O . ASN A 1 186 ? -12.123 7.953 6.217 1.00 78.12 186 ASN A O 1
ATOM 1499 N N . VAL A 1 187 ? -10.416 9.140 7.059 1.00 77.88 187 VAL A N 1
ATOM 1500 C CA . VAL A 1 187 ? -9.480 8.008 7.093 1.00 77.88 187 VAL A CA 1
ATOM 1501 C C . VAL A 1 187 ? -9.867 6.946 8.123 1.00 77.88 187 VAL A C 1
ATOM 1503 O O . VAL A 1 187 ? -9.730 5.747 7.855 1.00 77.88 187 VAL A O 1
ATOM 1506 N N . LEU A 1 188 ? -10.404 7.352 9.275 1.00 81.19 188 LEU A N 1
ATOM 1507 C CA . LEU A 1 188 ? -10.922 6.403 10.261 1.00 81.19 188 LEU A CA 1
ATOM 1508 C C . LEU A 1 188 ? -12.167 5.673 9.729 1.00 81.19 188 LEU A C 1
ATOM 1510 O O . LEU A 1 188 ? -12.279 4.455 9.864 1.00 81.19 188 LEU A O 1
ATOM 1514 N N . SER A 1 189 ? -13.070 6.408 9.075 1.00 83.44 189 SER A N 1
ATOM 1515 C CA . SER A 1 189 ? -14.272 5.867 8.430 1.00 83.44 189 SER A CA 1
ATOM 1516 C C . SER A 1 189 ? -13.924 4.863 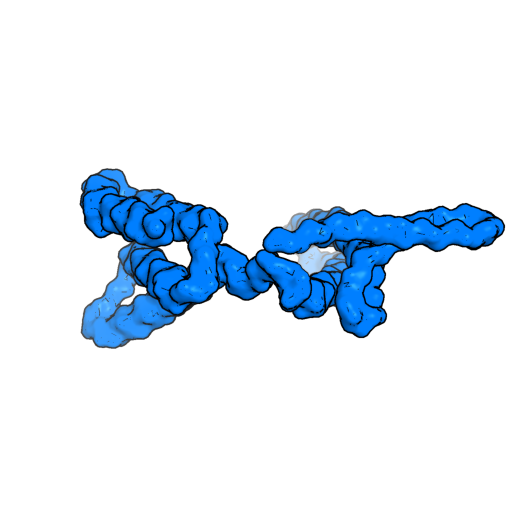7.325 1.00 83.44 189 SER A C 1
ATOM 1518 O O . SER A 1 189 ? -14.481 3.767 7.269 1.00 83.44 189 SER A O 1
ATOM 1520 N N . GLU A 1 190 ? -12.940 5.182 6.484 1.00 84.94 190 GLU A N 1
ATOM 1521 C CA . GLU A 1 190 ? -12.467 4.268 5.444 1.00 84.94 190 GLU A CA 1
ATOM 1522 C C . GLU A 1 190 ? -11.837 3.001 6.044 1.00 84.94 190 GLU A C 1
ATOM 1524 O O . GLU A 1 190 ? -12.137 1.890 5.601 1.00 84.94 190 GLU A O 1
ATOM 1529 N N . SER A 1 191 ? -11.038 3.145 7.108 1.00 85.94 191 SER A N 1
ATOM 1530 C CA . SER A 1 191 ? -10.461 2.006 7.836 1.00 85.94 191 SER A CA 1
ATOM 1531 C C . SER A 1 191 ? -11.549 1.101 8.433 1.00 85.94 191 SER A C 1
ATOM 1533 O O . SER A 1 191 ? -11.447 -0.123 8.347 1.00 85.94 191 SER A O 1
ATOM 1535 N N . LEU A 1 192 ? -12.628 1.674 8.982 1.00 87.62 192 LEU A N 1
ATOM 1536 C CA . LEU A 1 192 ? -13.784 0.916 9.479 1.00 87.62 192 LEU A CA 1
ATOM 1537 C C . LEU A 1 192 ? -14.489 0.143 8.359 1.00 87.62 192 LEU A C 1
ATOM 1539 O O . LEU A 1 192 ? -14.771 -1.046 8.519 1.00 87.62 192 LEU A O 1
ATOM 1543 N N . ASN A 1 193 ? -14.719 0.782 7.211 1.00 87.19 193 ASN A N 1
ATOM 1544 C CA . ASN A 1 193 ? -15.327 0.129 6.048 1.00 87.19 193 ASN A CA 1
ATOM 1545 C C . ASN A 1 193 ? -14.458 -1.022 5.519 1.00 87.19 193 ASN A C 1
ATOM 1547 O O . ASN A 1 193 ? -14.975 -2.076 5.143 1.00 87.19 193 ASN A O 1
ATOM 1551 N N . GLN A 1 194 ? -13.134 -0.859 5.549 1.00 87.44 194 GLN A N 1
ATOM 1552 C CA . GLN A 1 194 ? -12.195 -1.906 5.164 1.00 87.44 194 GLN A CA 1
ATOM 1553 C C . GLN A 1 194 ? -12.196 -3.094 6.139 1.00 87.44 194 GLN A C 1
ATOM 1555 O O . GLN A 1 194 ? -11.998 -4.233 5.718 1.00 87.44 194 GLN A O 1
ATOM 1560 N N . ILE A 1 195 ? -12.413 -2.868 7.437 1.00 87.75 195 ILE A N 1
ATOM 1561 C CA . ILE A 1 195 ? -12.582 -3.970 8.395 1.00 87.75 195 ILE A CA 1
ATOM 1562 C C . ILE A 1 195 ? -13.918 -4.667 8.162 1.00 87.75 195 ILE A C 1
ATOM 1564 O O . ILE A 1 195 ? -13.969 -5.896 8.115 1.00 87.75 195 ILE A O 1
ATOM 1568 N N . ARG A 1 196 ? -14.989 -3.897 7.944 1.00 85.94 196 ARG A N 1
ATOM 1569 C CA . ARG A 1 196 ? -16.323 -4.434 7.668 1.00 85.94 196 ARG A CA 1
ATOM 1570 C C . ARG A 1 196 ? -16.318 -5.389 6.472 1.00 85.94 196 ARG A C 1
ATOM 1572 O O . ARG A 1 196 ? -16.953 -6.437 6.546 1.00 85.94 196 ARG A O 1
ATOM 1579 N N . SER A 1 197 ? -15.574 -5.080 5.408 1.00 86.12 197 SER A N 1
ATOM 1580 C CA . SER A 1 197 ? -15.475 -5.948 4.223 1.00 86.12 197 SER A CA 1
ATOM 1581 C C . SER A 1 197 ? -14.723 -7.265 4.466 1.00 86.12 197 SER A C 1
ATOM 1583 O O . SER A 1 197 ? -14.898 -8.219 3.709 1.00 86.12 197 SER A O 1
ATOM 1585 N N . GLN A 1 198 ? -13.922 -7.359 5.533 1.00 84.06 198 GLN A N 1
ATOM 1586 C CA . GLN A 1 198 ? -13.197 -8.578 5.916 1.00 84.06 198 GLN A CA 1
ATOM 1587 C C . GLN A 1 198 ? -14.018 -9.502 6.829 1.00 84.06 198 GLN A C 1
ATOM 1589 O O . GLN A 1 198 ? -13.643 -10.659 7.048 1.00 84.06 198 GLN A O 1
ATOM 1594 N N . ILE A 1 199 ? -15.139 -9.013 7.366 1.00 87.06 199 ILE A N 1
ATOM 1595 C CA . ILE A 1 199 ? -15.981 -9.739 8.316 1.00 87.06 199 ILE A CA 1
ATOM 1596 C C . ILE A 1 199 ? -17.047 -10.544 7.568 1.00 87.06 199 ILE A C 1
ATOM 1598 O O . ILE A 1 199 ? -17.688 -10.073 6.633 1.00 87.06 199 ILE A O 1
ATOM 1602 N N . ARG A 1 200 ? -17.261 -11.794 7.996 1.00 85.00 200 ARG A N 1
ATOM 1603 C CA . ARG A 1 200 ? -18.331 -12.643 7.450 1.00 85.00 200 ARG A CA 1
ATOM 1604 C C . ARG A 1 200 ? -19.700 -12.058 7.795 1.00 85.00 200 ARG A C 1
ATOM 1606 O O . ARG A 1 200 ? -19.902 -11.652 8.933 1.00 85.00 200 ARG A O 1
ATOM 1613 N N . ALA A 1 201 ? -20.663 -12.170 6.878 1.00 83.06 201 ALA A N 1
ATOM 1614 C CA . ALA A 1 201 ? -22.031 -11.661 7.045 1.00 83.06 201 ALA A CA 1
ATOM 1615 C C . ALA A 1 201 ? -22.702 -12.059 8.379 1.00 83.06 201 ALA A C 1
ATOM 1617 O O . ALA A 1 201 ? -23.414 -11.263 8.982 1.00 83.06 201 ALA A O 1
ATOM 1618 N N . LYS A 1 202 ? -22.417 -13.268 8.887 1.00 84.75 202 LYS A N 1
ATOM 1619 C CA . LYS A 1 202 ? -22.935 -13.759 10.180 1.00 84.75 202 LYS A CA 1
ATOM 1620 C C . LYS A 1 202 ? -22.468 -12.938 11.390 1.00 84.75 202 LYS A C 1
ATOM 1622 O O . LYS A 1 202 ? -23.174 -12.878 12.384 1.00 84.75 202 LYS A O 1
ATOM 1627 N N . ASN A 1 203 ? -21.300 -12.307 11.297 1.00 85.19 203 ASN A N 1
ATOM 1628 C CA . ASN A 1 203 ? -20.677 -11.542 12.379 1.00 85.19 203 ASN A CA 1
ATOM 1629 C C . ASN A 1 203 ? -20.816 -10.027 12.168 1.00 85.19 203 ASN A C 1
ATOM 1631 O O . ASN A 1 203 ? -20.290 -9.246 12.959 1.00 85.19 203 ASN A O 1
ATOM 1635 N N . THR A 1 204 ? -21.498 -9.594 11.101 1.00 84.38 204 THR A N 1
ATOM 1636 C CA . THR A 1 204 ? -21.661 -8.172 10.789 1.00 84.38 204 THR A CA 1
ATOM 1637 C C . THR A 1 204 ? -22.436 -7.458 11.888 1.00 84.38 204 THR A C 1
ATOM 1639 O O . THR A 1 204 ? -21.961 -6.428 12.346 1.00 84.38 204 THR A O 1
ATOM 1642 N N . ALA A 1 205 ? -23.546 -8.025 12.374 1.00 85.12 205 ALA A N 1
ATOM 1643 C CA . ALA A 1 205 ? -24.329 -7.433 13.465 1.00 85.12 205 ALA A CA 1
ATOM 1644 C C . ALA A 1 205 ? -23.465 -7.172 14.711 1.00 85.12 205 ALA A C 1
ATOM 1646 O O . ALA A 1 205 ? -23.416 -6.057 15.219 1.00 85.12 205 ALA A O 1
ATOM 1647 N N . GLN A 1 206 ? -22.670 -8.165 15.115 1.00 85.94 206 GLN A N 1
ATOM 1648 C CA . GLN A 1 206 ? -21.787 -8.042 16.272 1.00 85.94 206 GLN A CA 1
ATOM 1649 C C . GLN A 1 206 ? -20.685 -6.993 16.070 1.00 85.94 206 GLN A C 1
ATOM 1651 O O . GLN A 1 206 ? -20.334 -6.276 17.000 1.00 85.94 206 GLN A O 1
ATOM 1656 N N . PHE A 1 207 ? -20.155 -6.847 14.853 1.00 86.19 207 PHE A N 1
ATOM 1657 C CA . PHE A 1 207 ? -19.218 -5.764 14.553 1.00 86.19 207 PHE A CA 1
ATOM 1658 C C . PHE A 1 207 ? -19.877 -4.381 14.615 1.00 86.19 207 PHE A C 1
ATOM 1660 O O . PHE A 1 207 ? -19.273 -3.437 15.125 1.00 86.19 207 PHE A O 1
ATOM 1667 N N . GLN A 1 208 ? -21.113 -4.249 14.128 1.00 85.50 208 GLN A N 1
ATOM 1668 C CA . GLN A 1 208 ? -21.835 -2.981 14.194 1.00 85.50 208 GLN A CA 1
ATOM 1669 C C . GLN A 1 208 ? -22.071 -2.551 15.644 1.00 85.50 208 GLN A C 1
ATOM 1671 O O . GLN A 1 208 ? -21.707 -1.432 16.011 1.00 85.50 208 GLN A O 1
ATOM 1676 N N . ASP A 1 209 ? -22.592 -3.457 16.469 1.00 86.88 209 ASP A N 1
ATOM 1677 C CA . ASP A 1 209 ? -22.924 -3.171 17.864 1.00 86.88 209 ASP A CA 1
ATOM 1678 C C . ASP A 1 209 ? -21.669 -2.910 18.705 1.00 86.88 209 ASP A C 1
ATOM 1680 O O . ASP A 1 209 ? -21.610 -1.951 19.477 1.00 86.88 209 ASP A O 1
ATOM 1684 N N . CYS A 1 210 ? -20.617 -3.714 18.524 1.00 85.44 210 CYS A N 1
ATOM 1685 C CA . CYS A 1 210 ? -19.411 -3.596 19.339 1.00 85.44 210 CYS A CA 1
ATOM 1686 C C . CYS A 1 210 ? -18.444 -2.503 18.864 1.00 85.44 210 CYS A C 1
ATOM 1688 O O . CYS A 1 210 ? -17.690 -1.988 19.682 1.00 85.44 210 CYS A O 1
ATOM 1690 N N . VAL A 1 211 ? -18.435 -2.126 17.580 1.00 84.69 211 VAL A N 1
ATOM 1691 C CA . VAL A 1 211 ? -17.409 -1.218 17.028 1.00 84.69 211 VAL A CA 1
ATOM 1692 C C . VAL A 1 211 ? -18.015 0.024 16.380 1.00 84.69 211 VAL A C 1
ATOM 1694 O O . VAL A 1 211 ? -17.636 1.140 16.739 1.00 84.69 211 VAL A O 1
ATOM 1697 N N . GLU A 1 212 ? -18.964 -0.125 15.450 1.00 84.75 212 GLU A N 1
ATOM 1698 C CA . GLU A 1 212 ? -19.493 1.025 14.696 1.00 84.75 212 GLU A CA 1
ATOM 1699 C C . GLU A 1 212 ? -20.285 1.994 15.581 1.00 84.75 212 GLU A C 1
ATOM 1701 O O . GLU A 1 212 ? -20.132 3.210 15.443 1.00 84.75 212 GLU A O 1
ATOM 1706 N N . VAL A 1 213 ? -21.111 1.481 16.499 1.00 86.56 213 VAL A N 1
ATOM 1707 C CA . VAL A 1 213 ? -21.890 2.314 17.432 1.00 86.56 213 VAL A CA 1
ATOM 1708 C C . VAL A 1 213 ? -20.959 3.149 18.313 1.00 86.56 213 VAL A C 1
ATOM 1710 O O . VAL A 1 213 ? -21.102 4.372 18.382 1.00 86.56 213 VAL A O 1
ATOM 1713 N N . HIS A 1 214 ? -19.951 2.512 18.910 1.00 83.94 214 HIS A N 1
ATOM 1714 C CA . HIS A 1 214 ? -18.968 3.182 19.760 1.00 83.94 214 HIS A CA 1
ATOM 1715 C C . HIS A 1 214 ? -18.183 4.245 18.984 1.00 83.94 214 HIS A C 1
ATOM 1717 O O . HIS A 1 214 ? -18.015 5.360 19.474 1.00 83.94 214 HIS A O 1
ATOM 1723 N N . MET A 1 215 ? -17.780 3.964 17.740 1.00 82.50 215 MET A N 1
ATOM 1724 C CA . MET A 1 215 ? -17.084 4.953 16.910 1.00 82.50 215 MET A CA 1
ATOM 1725 C C . MET A 1 215 ? -17.957 6.142 16.518 1.00 82.50 215 MET A C 1
ATOM 1727 O O . MET A 1 215 ? -17.485 7.277 16.554 1.00 82.50 215 MET A O 1
ATOM 1731 N N . LYS A 1 216 ? -19.241 5.929 16.208 1.00 83.00 216 LYS A N 1
ATOM 1732 C CA . LYS A 1 216 ? -20.187 7.035 15.973 1.00 83.00 216 LYS A CA 1
ATOM 1733 C C . LYS A 1 216 ? -20.366 7.902 17.218 1.00 83.00 216 LYS A C 1
ATOM 1735 O O . LYS A 1 216 ? -20.482 9.122 17.109 1.00 83.00 216 LYS A O 1
ATOM 1740 N N . GLN A 1 217 ? -20.379 7.291 18.399 1.00 82.56 217 GLN A N 1
ATOM 1741 C CA . GLN A 1 217 ? -20.484 8.022 19.656 1.00 82.56 217 GLN A CA 1
ATOM 1742 C C . GLN A 1 217 ? -19.218 8.831 19.952 1.00 82.56 217 GLN A C 1
ATOM 1744 O O . GLN A 1 217 ? -19.321 10.011 20.282 1.00 82.56 217 GLN A O 1
ATOM 1749 N N . ILE A 1 218 ? -18.041 8.239 19.742 1.00 80.88 218 ILE A N 1
ATOM 1750 C CA . ILE A 1 218 ? -16.748 8.923 19.848 1.00 80.88 218 ILE A CA 1
ATOM 1751 C C . ILE A 1 218 ? -16.686 10.111 18.879 1.00 80.88 218 ILE A C 1
ATOM 1753 O O . ILE A 1 218 ? -16.359 11.217 19.297 1.00 80.88 218 ILE A O 1
ATOM 1757 N N . HIS A 1 219 ? -17.107 9.932 17.623 1.00 77.19 219 HIS A N 1
ATOM 1758 C CA . HIS A 1 219 ? -17.209 11.027 16.654 1.00 77.19 219 HIS A CA 1
ATOM 1759 C C . HIS A 1 219 ? -18.060 12.186 17.171 1.00 77.19 219 HIS A C 1
ATOM 1761 O O . HIS A 1 219 ? -17.648 13.342 17.146 1.00 77.19 219 HIS A O 1
ATOM 1767 N N . LYS A 1 220 ? -19.254 11.862 17.679 1.00 80.44 220 LYS A N 1
ATOM 1768 C CA . LYS A 1 220 ? -20.196 12.846 18.210 1.00 80.44 220 LYS A CA 1
ATOM 1769 C C . LYS A 1 220 ? -19.630 13.590 19.421 1.00 80.44 220 LYS A C 1
ATOM 1771 O O . LYS A 1 220 ? -19.976 14.749 19.616 1.00 80.44 220 LYS A O 1
ATOM 1776 N N . MET A 1 221 ? -18.799 12.936 20.234 1.00 76.12 221 MET A N 1
ATOM 1777 C CA . MET A 1 221 ? -18.110 13.573 21.360 1.00 76.12 221 MET A CA 1
ATOM 1778 C C . MET A 1 221 ? -16.970 14.483 20.901 1.00 76.12 221 MET A C 1
ATOM 1780 O O . MET A 1 221 ? -16.794 15.544 21.479 1.00 76.12 221 MET A O 1
ATOM 1784 N N . MET A 1 222 ? -16.220 14.093 19.869 1.00 67.56 222 MET A N 1
ATOM 1785 C CA . MET A 1 222 ? -15.067 14.856 19.372 1.00 67.56 222 MET A CA 1
ATOM 1786 C C . MET A 1 222 ? -15.463 16.076 18.525 1.00 67.56 222 MET A C 1
ATOM 1788 O O . MET A 1 222 ? -14.667 16.995 18.377 1.00 67.56 222 MET A O 1
ATOM 1792 N N . MET A 1 223 ? -16.681 16.101 17.976 1.00 64.94 223 MET A N 1
ATOM 1793 C CA . MET A 1 223 ? -17.207 17.216 17.170 1.00 64.94 223 MET A CA 1
ATOM 1794 C C . MET A 1 223 ? -17.994 18.265 17.983 1.00 64.94 223 MET A C 1
ATOM 1796 O O . MET A 1 223 ? -18.510 19.214 17.392 1.00 64.94 223 MET A O 1
ATOM 1800 N N . LYS A 1 224 ? -18.130 18.085 19.303 1.00 54.38 224 LYS A N 1
ATOM 1801 C CA . LYS A 1 224 ? -18.729 19.057 20.233 1.00 54.38 224 LYS A CA 1
ATOM 1802 C C . LYS A 1 224 ? -17.648 19.900 20.896 1.00 54.38 224 LYS A C 1
ATOM 1804 O O . LYS A 1 224 ? -17.937 21.092 21.129 1.00 54.38 224 LYS A O 1
#

Foldseek 3Di:
DDDDDDDDPDDDDDDDDDDDQDFDDDPPPDTDRPVVLVVLVVVLVVLVVVLVVLVVVLVVLVVVVVVCVVPDVDDDPVSVVVNVVSVVVNVVSVVVNVVSVVVNLVVLVVCVVVPPDDHPCRQLVVLLVVLLVVLLVVLVVVQVVDPDHDPDPLVSNLSSLVSSLVSLVVVQVVCPPDQDDPRNVVSSVVSLVVSLVSDDPVCNVVCCVVPVVVVVVVVVVSVD

pLDDT: mean 74.27, std 18.33, range [27.5, 94.19]

InterPro domains:
  IPR010561 Protein LIN-9/Protein ALWAYS EARLY [PTHR21689] (42-223)
  IPR045831 LIN-9, C-terminal [PF19438] (43-221)

Radius of gyration: 26.8 Å; chains: 1; bounding box: 48×72×56 Å

Sequence (224 aa):
MSHLYPTPNFIAADGNKSRSVVVMGLPDGNVVPAYSFQQKKVSLGKDEKYKKQLVSNLTWMNDSAEKMNLLANEYPHEFKMQYSQLVLDVELINKLFKTYLSAIQGYHGTLLPHLNEPQPADRPENLRKTCYTHAFQIVKHCNAELEVHVKNKRVLQLITALISIILQLRAIGSNQKKRYSACEWNVLSESLNQIRSQIRAKNTAQFQDCVEVHMKQIHKMMMK

Secondary structure (DSSP, 8-state):
----PPP-------SS----------TTS----HHHHHHHHHHHHHHHHHHHHHHHHHHHHHHHHHHHHHH-SS--HHHHHHHHHHHHHHHHHHHHHHHHHHHHHHHHHHHGGGSSSPPGGGSHHHHHHHHHHHHHHHHHHHHHHSSS----HHHHHHHHHHHHHHHHHHHHHH-TTSPPPHHHHHHHHHHHHHHHTTS-GGGHHHHIIIIIHHHHHHHHHHT-

Organism: NCBI:txid166011